Protein 5X14 (pdb70)

Structure (mmCIF, N/CA/C/O backbone):
data_5X14
#
_entry.id   5X14
#
_cell.length_a   76.183
_cell.length_b   76.001
_cell.length_c   38.080
_cell.angle_alpha   90.00
_cell.angle_beta   96.68
_cell.angle_gamma   90.00
#
_symmetry.space_group_name_H-M   'C 1 2 1'
#
loop_
_entity.id
_entity.type
_entity.pdbx_description
1 polymer 'Transcriptional regulator'
2 non-polymer '3-(4-HYDROXY-3-METHOXYPHENYL)-2-PROPENOIC ACID'
3 non-polymer GLYCEROL
4 water water
#
loop_
_atom_site.group_PDB
_atom_site.id
_atom_site.type_symbol
_atom_site.label_atom_id
_atom_site.label_alt_id
_atom_site.label_comp_id
_atom_site.label_asym_id
_atom_site.label_entity_id
_atom_site.label_seq_id
_atom_site.pdbx_PDB_ins_code
_atom_site.Cartn_x
_atom_site.Cartn_y
_atom_site.Cartn_z
_atom_site.occupancy
_atom_site.B_iso_or_equiv
_atom_site.auth_seq_id
_atom_site.auth_comp_id
_atom_site.auth_asym_id
_atom_site.auth_atom_id
_atom_site.pdbx_PDB_model_num
ATOM 1 N N . ALA A 1 3 ? -9.729 -38.935 23.735 1.00 50.31 -3 ALA A N 1
ATOM 2 C CA . ALA A 1 3 ? -9.285 -37.784 22.903 1.00 48.86 -3 ALA A CA 1
ATOM 3 C C . ALA A 1 3 ? -10.358 -37.384 21.887 1.00 45.93 -3 ALA A C 1
ATOM 4 O O . ALA A 1 3 ? -10.998 -38.233 21.280 1.00 45.65 -3 ALA A O 1
ATOM 6 N N . LYS A 1 4 ? -10.546 -36.081 21.705 1.00 44.26 -2 LYS A N 1
ATOM 7 C CA . LYS A 1 4 ? -11.504 -35.549 20.726 1.00 41.35 -2 LYS A CA 1
ATOM 8 C C . LYS A 1 4 ? -10.835 -35.227 19.378 1.00 40.55 -2 LYS A C 1
ATOM 9 O O . LYS A 1 4 ? -9.597 -35.100 19.279 1.00 40.56 -2 LYS A O 1
ATOM 15 N N . ASP A 1 5 ? -11.660 -35.045 18.343 1.00 38.35 -1 ASP A N 1
ATOM 16 C CA . ASP A 1 5 ? -11.122 -34.838 16.993 1.00 38.11 -1 ASP A CA 1
ATOM 17 C C . ASP A 1 5 ? -10.682 -33.405 16.775 1.00 36.01 -1 ASP A C 1
ATOM 18 O O . ASP A 1 5 ? -11.488 -32.505 16.965 1.00 34.72 -1 ASP A O 1
ATOM 23 N N . PRO A 1 6 ? -9.409 -33.187 16.353 1.00 36.61 0 PRO A N 1
ATOM 24 C CA . PRO A 1 6 ? -8.966 -31.816 16.081 1.00 35.76 0 PRO A CA 1
ATOM 25 C C . PRO A 1 6 ? -9.825 -31.024 15.061 1.00 32.70 0 PRO A C 1
ATOM 26 O O . PRO A 1 6 ? -9.906 -29.795 15.169 1.00 32.05 0 PRO A O 1
ATOM 30 N N . MET A 1 7 ? -10.466 -31.714 14.105 1.00 30.46 1 MET A N 1
ATOM 3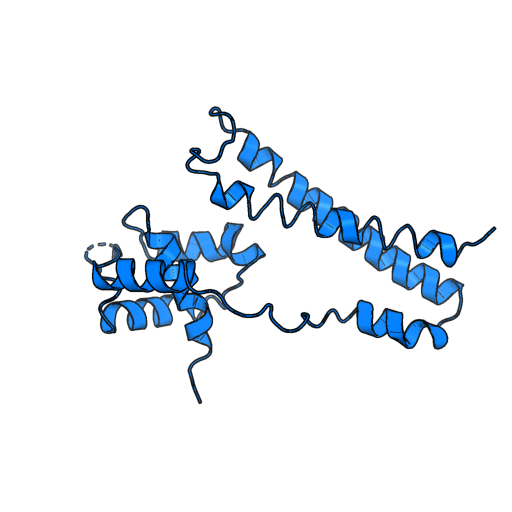1 C CA . MET A 1 7 ? -11.284 -31.049 13.068 1.00 28.54 1 MET A CA 1
ATOM 32 C C . MET A 1 7 ? -12.464 -30.294 13.672 1.00 25.63 1 MET A C 1
ATOM 33 O O . MET A 1 7 ? -13.037 -29.398 13.018 1.00 24.13 1 MET A O 1
ATOM 38 N N . ARG A 1 8 ? -12.833 -30.637 14.908 1.00 24.74 2 ARG A N 1
ATOM 39 C CA . ARG A 1 8 ? -13.930 -29.914 15.574 1.00 24.11 2 ARG A CA 1
ATOM 40 C C . ARG A 1 8 ? -13.702 -28.392 15.691 1.00 22.80 2 ARG A C 1
ATOM 41 O O . ARG A 1 8 ? -14.651 -27.633 15.859 1.00 19.68 2 ARG A O 1
ATOM 49 N N . VAL A 1 9 ? -12.442 -27.952 15.570 1.00 24.06 3 VAL A N 1
ATOM 50 C CA . VAL A 1 9 ? -12.104 -26.521 15.530 1.00 24.34 3 VAL A CA 1
ATOM 51 C C . VAL A 1 9 ? -12.786 -25.765 14.384 1.00 23.43 3 VAL A C 1
ATOM 52 O O . VAL A 1 9 ? -12.967 -24.534 14.486 1.00 22.61 3 VAL A O 1
ATOM 56 N N . LEU A 1 10 ? -13.174 -26.485 13.316 1.00 20.87 4 LEU A N 1
ATOM 57 C CA . LEU A 1 10 ? -13.919 -25.871 12.192 1.00 20.10 4 LEU A CA 1
ATOM 58 C C . LEU A 1 10 ? -15.440 -25.706 12.377 1.00 19.20 4 LEU A C 1
ATOM 59 O O . LEU A 1 10 ? -16.065 -25.023 11.578 1.00 17.69 4 LEU A O 1
ATOM 64 N N . LYS A 1 11 ? -15.998 -26.275 13.444 1.00 18.08 5 LYS A N 1
ATOM 65 C CA . LYS A 1 11 ? -17.433 -26.402 13.608 1.00 15.66 5 LYS A CA 1
ATOM 66 C C . LYS A 1 11 ? -18.146 -25.057 13.432 1.00 15.95 5 LYS A C 1
ATOM 67 O O . LYS A 1 11 ? -19.037 -24.929 12.628 1.00 16.15 5 LYS A O 1
ATOM 73 N N . TYR A 1 12 ? -17.742 -24.033 14.209 1.00 15.94 6 TYR A N 1
ATOM 74 C CA . TYR A 1 12 ? -18.542 -22.776 14.208 1.00 15.35 6 TYR A CA 1
ATOM 75 C C . TYR A 1 12 ? -18.225 -21.902 13.011 1.00 16.12 6 TYR A C 1
ATOM 76 O O . TYR A 1 12 ? -19.071 -21.111 12.518 1.00 16.81 6 TYR A O 1
ATOM 85 N N . ALA A 1 13 ? -17.013 -22.047 12.495 1.00 16.30 7 ALA A N 1
ATOM 86 C CA . ALA A 1 13 ? -16.654 -21.463 11.216 1.00 16.84 7 ALA A CA 1
ATOM 87 C C . ALA A 1 13 ? -17.558 -21.970 10.100 1.00 17.91 7 ALA A C 1
ATOM 88 O O . ALA A 1 13 ? -18.114 -21.185 9.334 1.00 17.14 7 ALA A O 1
ATOM 90 N N . ILE A 1 14 ? -17.780 -23.288 10.039 1.00 17.53 8 ILE A N 1
ATOM 91 C CA . ILE A 1 14 ? -18.720 -23.869 9.055 1.00 18.47 8 ILE A CA 1
ATOM 92 C C . ILE A 1 14 ? -20.187 -23.443 9.265 1.00 17.84 8 ILE A C 1
ATOM 93 O O . ILE A 1 14 ? -20.829 -22.967 8.331 1.00 17.96 8 ILE A O 1
ATOM 98 N N . LEU A 1 15 ? -20.669 -23.511 10.495 1.00 16.47 9 LEU A N 1
ATOM 99 C CA . LEU A 1 15 ? -22.050 -23.119 10.777 1.00 14.77 9 LEU A CA 1
ATOM 100 C C . LEU A 1 15 ? -22.260 -21.642 10.457 1.00 15.99 9 LEU A C 1
ATOM 101 O O . LEU A 1 15 ? -23.264 -21.255 9.867 1.00 15.40 9 LEU A O 1
ATOM 106 N N . GLY A 1 16 ? -21.292 -20.779 10.837 1.00 15.16 10 GLY A N 1
ATOM 107 C CA . GLY A 1 16 ? -21.426 -19.384 10.548 1.00 16.10 10 GLY A CA 1
ATOM 108 C C . GLY A 1 16 ? -21.433 -19.060 9.064 1.00 15.76 10 GLY A C 1
ATOM 109 O O . GLY A 1 16 ? -22.221 -18.188 8.591 1.00 16.98 10 GLY A O 1
ATOM 110 N N . LEU A 1 17 ? -20.596 -19.766 8.292 1.00 16.03 11 LEU A N 1
ATOM 111 C CA . LEU A 1 17 ? -20.537 -19.501 6.860 1.00 18.19 11 LEU A CA 1
ATOM 112 C C . LEU A 1 17 ? -21.892 -19.716 6.215 1.00 18.97 11 LEU A C 1
ATOM 113 O O . LEU A 1 17 ? -22.229 -19.067 5.233 1.00 20.68 11 LEU A O 1
ATOM 118 N N . LEU A 1 18 ? -22.680 -20.598 6.808 1.00 18.20 12 LEU A N 1
ATOM 119 C CA . LEU A 1 18 ? -23.983 -20.950 6.265 1.00 18.41 12 LEU A CA 1
ATOM 120 C C . LEU A 1 18 ? -25.141 -20.057 6.804 1.00 19.12 12 LEU A C 1
ATOM 121 O O . LEU A 1 18 ? -26.303 -20.281 6.470 1.00 20.55 12 LEU A O 1
ATOM 126 N N . ARG A 1 19 ? -24.808 -19.069 7.626 1.00 17.70 13 ARG A N 1
ATOM 127 C CA . ARG A 1 19 ? -25.838 -18.266 8.323 1.00 18.64 13 ARG A CA 1
ATOM 128 C C . ARG A 1 19 ? -26.792 -17.464 7.406 1.00 20.84 13 ARG A C 1
ATOM 129 O O . ARG A 1 19 ? -27.917 -17.135 7.808 1.00 20.61 13 ARG A O 1
ATOM 137 N N . LYS A 1 20 ? -26.324 -17.105 6.216 1.00 22.27 14 LYS A N 1
ATOM 138 C CA A LYS A 1 20 ? -27.052 -16.246 5.297 0.50 23.96 14 LYS A CA 1
ATOM 139 C CA B LYS A 1 20 ? -27.084 -16.251 5.318 0.50 24.10 14 LYS A CA 1
ATOM 140 C C . LYS A 1 20 ? -27.772 -17.028 4.200 1.00 25.96 14 LYS A C 1
ATOM 141 O O . LYS A 1 20 ? -28.444 -16.431 3.356 1.00 29.08 14 LYS A O 1
ATOM 152 N N . GLY A 1 21 ? -27.591 -18.336 4.180 1.00 24.41 15 GLY A N 1
ATOM 153 C CA . GLY A 1 21 ? -28.182 -19.206 3.169 1.00 26.46 15 GLY A CA 1
ATOM 154 C C . GLY A 1 21 ? -27.241 -20.252 2.602 1.00 26.19 15 GLY A C 1
ATOM 155 O O . GLY A 1 21 ? -26.091 -20.354 3.020 1.00 25.63 15 GLY A O 1
ATOM 156 N N . GLU A 1 22 ? -27.748 -21.038 1.650 1.00 28.44 16 GLU A N 1
ATOM 157 C CA . GLU A 1 22 ? -27.048 -22.229 1.155 1.00 28.58 16 GLU A CA 1
ATOM 158 C C . GLU A 1 22 ? -25.698 -21.951 0.476 1.00 28.89 16 GLU A C 1
ATOM 159 O O . GLU A 1 22 ? -25.526 -20.967 -0.247 1.00 30.33 16 GLU A O 1
ATOM 165 N N . LEU A 1 23 ? -24.753 -22.852 0.682 1.00 28.57 17 LEU A N 1
ATOM 166 C CA . LEU A 1 23 ? -23.459 -22.819 0.019 1.00 29.33 17 LEU A CA 1
ATOM 167 C C . LEU A 1 23 ? -23.040 -24.240 -0.421 1.00 30.55 17 LEU A C 1
ATOM 168 O O . LEU A 1 23 ? -23.360 -25.238 0.238 1.00 30.35 17 LEU A O 1
ATOM 173 N N . SER A 1 24 ? -22.316 -24.329 -1.526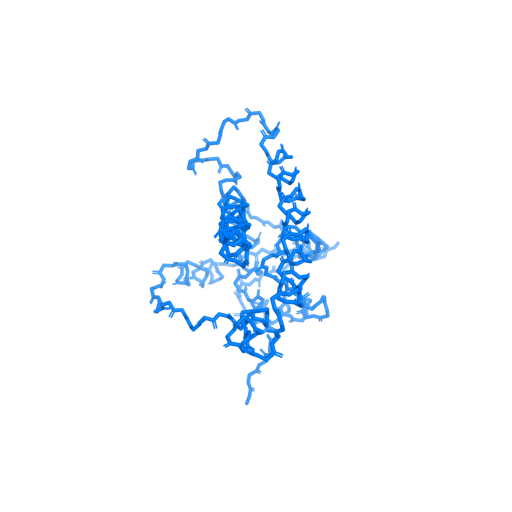 1.00 32.29 18 SER A N 1
ATOM 174 C CA . SER A 1 24 ? -21.744 -25.589 -1.974 1.00 33.03 18 SER A CA 1
ATOM 175 C C . SER A 1 24 ? -20.518 -25.869 -1.135 1.00 32.67 18 SER A C 1
ATOM 176 O O . SER A 1 24 ? -19.987 -24.967 -0.496 1.00 30.15 18 SER A O 1
ATOM 179 N N . GLY A 1 25 ? -20.017 -27.098 -1.167 1.00 34.10 19 GLY A N 1
ATOM 180 C CA . GLY A 1 25 ? -18.751 -27.374 -0.472 1.00 34.14 19 GLY A CA 1
ATOM 181 C C . GLY A 1 25 ? -17.605 -26.592 -1.094 1.00 35.95 19 GLY A C 1
ATOM 182 O O . GLY A 1 25 ? -16.658 -26.208 -0.410 1.00 35.68 19 GLY A O 1
ATOM 183 N N . TYR A 1 26 ? -17.692 -26.380 -2.410 1.00 39.55 20 TYR A N 1
ATOM 184 C CA . TYR A 1 26 ? -16.720 -25.567 -3.147 1.00 41.49 20 TYR A CA 1
ATOM 185 C C . TYR A 1 26 ? -16.661 -24.160 -2.569 1.00 40.09 20 TYR A C 1
ATOM 186 O O . TYR A 1 26 ? -15.569 -23.686 -2.248 1.00 39.67 20 TYR A O 1
ATOM 195 N N . ASP A 1 27 ? -17.832 -23.525 -2.403 1.00 39.16 21 ASP A N 1
ATOM 196 C CA . ASP A 1 27 ? -17.946 -22.191 -1.789 1.00 38.26 21 ASP A CA 1
ATOM 197 C C . ASP A 1 27 ? -17.323 -22.185 -0.380 1.00 35.32 21 ASP A C 1
ATOM 198 O O . ASP A 1 27 ? -16.581 -21.282 -0.020 1.00 34.83 21 ASP A O 1
ATOM 203 N N . ILE A 1 28 ? -17.679 -23.176 0.450 1.00 33.16 22 ILE A N 1
ATOM 204 C CA . ILE A 1 28 ? -17.147 -23.271 1.788 1.00 31.13 22 ILE A CA 1
ATOM 205 C C . ILE A 1 28 ? -15.628 -23.421 1.740 1.00 32.21 22 ILE A C 1
ATOM 206 O O . ILE A 1 28 ? -14.920 -22.694 2.432 1.00 30.17 22 ILE A O 1
ATOM 211 N N . THR A 1 29 ? -15.155 -24.372 0.932 1.00 34.40 23 THR A N 1
ATOM 212 C CA . THR A 1 29 ? -13.722 -24.570 0.762 1.00 36.77 23 THR A CA 1
ATOM 213 C C . THR A 1 29 ? -13.075 -23.241 0.295 1.00 38.51 23 THR A C 1
ATOM 214 O O . THR A 1 29 ? -12.028 -22.820 0.818 1.00 39.45 23 THR A O 1
ATOM 218 N N . SER A 1 30 ? -13.749 -22.542 -0.615 1.00 38.83 24 SER A N 1
ATOM 219 C CA . SER A 1 30 ? -13.238 -21.251 -1.113 1.00 40.97 24 SER A CA 1
ATOM 220 C C . SER A 1 30 ? -13.071 -20.210 0.001 1.00 38.70 24 SER A C 1
ATOM 221 O O . SER A 1 30 ? -12.043 -19.546 0.033 1.00 39.56 24 SER A O 1
ATOM 224 N N . TYR A 1 31 ? -14.056 -20.053 0.903 1.00 37.31 25 TYR A N 1
ATOM 225 C CA . TYR A 1 31 ? -13.905 -19.109 2.036 1.00 35.41 25 TYR A CA 1
ATOM 226 C C . TYR A 1 31 ? -12.675 -19.476 2.876 1.00 36.76 25 TYR A C 1
ATOM 227 O O . TYR A 1 31 ? -11.901 -18.604 3.266 1.00 38.06 25 TYR A O 1
ATOM 236 N N . PHE A 1 32 ? -12.455 -20.766 3.107 1.00 36.25 26 PHE A N 1
ATOM 237 C CA . PHE A 1 32 ? -11.259 -21.199 3.829 1.00 36.70 26 PHE A CA 1
ATOM 238 C C . PHE A 1 32 ? -9.939 -20.909 3.088 1.00 39.92 26 PHE A C 1
ATOM 239 O O . PHE A 1 32 ? -8.932 -20.596 3.723 1.00 41.78 26 PHE A O 1
ATOM 247 N N . LYS A 1 33 ? -9.929 -21.019 1.755 1.00 41.37 27 LYS A N 1
ATOM 248 C CA . LYS A 1 33 ? -8.730 -20.723 0.969 1.00 43.87 27 LYS A CA 1
ATOM 249 C C . LYS A 1 33 ? -8.415 -19.234 0.883 1.00 44.21 27 LYS A C 1
ATOM 250 O O . LYS A 1 33 ? -7.240 -18.854 0.661 1.00 45.16 27 LYS A O 1
ATOM 256 N N . GLU A 1 34 ? -9.462 -18.417 1.052 1.00 42.82 28 GLU A N 1
ATOM 257 C CA . GLU A 1 34 ? -9.397 -16.963 0.987 1.00 43.91 28 GLU A CA 1
ATOM 258 C C . GLU A 1 34 ? -9.509 -16.341 2.397 1.00 40.51 28 GLU A C 1
ATOM 259 O O . GLU A 1 34 ? -8.730 -16.707 3.288 1.00 39.06 28 GLU A O 1
ATOM 262 N N . GLU A 1 35 ? -10.482 -15.453 2.602 1.00 39.56 29 GLU A N 1
ATOM 263 C CA . GLU A 1 35 ? -10.528 -14.550 3.762 1.00 38.56 29 GLU A CA 1
ATOM 264 C C . GLU A 1 35 ? -10.553 -15.247 5.122 1.00 36.63 29 GLU A C 1
ATOM 265 O O . GLU A 1 35 ? -9.833 -14.860 6.038 1.00 37.15 29 GLU A O 1
ATOM 271 N N . LEU A 1 36 ? -11.346 -16.306 5.233 1.00 34.46 30 LEU A N 1
ATOM 272 C CA . LEU A 1 36 ? -11.535 -16.988 6.495 1.00 32.27 30 LEU A CA 1
ATOM 273 C C . LEU A 1 36 ? -10.274 -17.758 6.904 1.00 33.20 30 LEU A C 1
ATOM 274 O O . LEU A 1 36 ? -9.988 -17.859 8.090 1.00 33.40 30 LEU A O 1
ATOM 279 N N . GLY A 1 37 ? -9.520 -18.284 5.933 1.00 32.87 31 GLY A N 1
ATOM 280 C CA . GLY A 1 37 ? -8.240 -18.955 6.245 1.00 34.26 31 GLY A CA 1
ATOM 281 C C . GLY A 1 37 ? -7.128 -18.055 6.757 1.00 35.22 31 GLY A C 1
ATOM 282 O O . GLY A 1 37 ? -6.097 -18.539 7.243 1.00 35.80 31 GLY A O 1
ATOM 283 N N . GLN A 1 38 ? -7.301 -16.750 6.624 1.00 34.82 32 GLN A N 1
ATOM 284 C CA . GLN A 1 38 ? -6.274 -15.831 7.082 1.00 37.15 32 GLN A CA 1
ATOM 285 C C . GLN A 1 38 ? -6.286 -15.696 8.609 1.00 34.98 32 GLN A C 1
ATOM 286 O O . GLN A 1 38 ? -5.252 -15.483 9.194 1.00 37.68 32 GLN A O 1
ATOM 292 N N . PHE A 1 39 ? -7.445 -15.837 9.243 1.00 33.79 33 PHE A N 1
ATOM 293 C CA . PHE A 1 39 ? -7.538 -15.769 10.727 1.00 31.20 33 PHE A CA 1
ATOM 294 C C . PHE A 1 39 ? -8.135 -17.037 11.377 1.00 29.55 33 PHE A C 1
ATOM 295 O O . PHE A 1 39 ? -8.186 -17.166 12.611 1.00 26.77 33 PHE A O 1
ATOM 303 N N . TRP A 1 40 ? -8.631 -17.948 10.548 1.00 29.14 34 TRP A N 1
ATOM 304 C CA . TRP A 1 40 ? -9.132 -19.199 11.070 1.00 29.10 34 TRP A CA 1
ATOM 305 C C . TRP A 1 40 ? -8.759 -20.298 10.101 1.00 30.76 34 TRP A C 1
ATOM 306 O O . TRP A 1 40 ? -9.633 -20.901 9.423 1.00 29.70 34 TRP A O 1
ATOM 317 N N . SER A 1 41 ? -7.465 -20.586 10.088 1.00 33.77 35 SER A N 1
ATOM 318 C CA . SER A 1 41 ? -6.894 -21.546 9.140 1.00 35.66 35 SER A CA 1
ATOM 319 C C . SER A 1 41 ? -7.460 -22.961 9.336 1.00 35.23 35 SER A C 1
ATOM 320 O O . SER A 1 41 ? -7.635 -23.426 10.479 1.00 34.53 35 SER A O 1
ATOM 323 N N . ALA A 1 42 ? -7.779 -23.606 8.206 1.00 35.55 36 ALA A N 1
ATOM 324 C CA . ALA A 1 42 ? -8.190 -24.976 8.156 1.00 35.44 36 ALA A CA 1
ATOM 325 C C . ALA A 1 42 ? -7.115 -25.783 7.458 1.00 37.58 36 ALA A C 1
ATOM 326 O O . ALA A 1 42 ? -6.497 -25.310 6.483 1.00 39.06 36 ALA A O 1
ATOM 328 N N . LYS A 1 43 ? -6.852 -26.976 7.980 1.00 38.81 37 LYS A N 1
ATOM 329 C CA . LYS A 1 43 ? -6.149 -27.989 7.191 1.00 42.61 37 LYS A CA 1
ATOM 330 C C . LYS A 1 43 ? -7.204 -28.462 6.187 1.00 41.93 37 LYS A C 1
ATOM 331 O O . LYS A 1 43 ? -8.244 -28.973 6.577 1.00 40.42 37 LYS A O 1
ATOM 337 N N . HIS A 1 44 ? -6.971 -28.200 4.900 1.00 43.58 38 HIS A N 1
ATOM 338 C CA A HIS A 1 44 ? -8.058 -28.378 3.956 0.50 42.88 38 HIS A CA 1
ATOM 339 C CA B HIS A 1 44 ? -7.943 -28.476 3.802 0.50 43.22 38 HIS A CA 1
ATOM 340 C C . HIS A 1 44 ? -8.625 -29.828 3.945 1.00 42.49 38 HIS A C 1
ATOM 341 O O . HIS A 1 44 ? -9.815 -29.991 3.661 1.00 41.02 38 HIS A O 1
ATOM 354 N N . SER A 1 45 ? -7.826 -30.824 4.354 1.00 42.64 39 SER A N 1
ATOM 355 C CA . SER A 1 45 ? -8.290 -32.204 4.535 1.00 41.83 39 SER A CA 1
ATOM 356 C C . SER A 1 45 ? -9.401 -32.393 5.584 1.00 38.83 39 SER A C 1
ATOM 357 O O . SER A 1 45 ? -10.084 -33.427 5.563 1.00 38.72 39 SER A O 1
ATOM 360 N N . GLN A 1 46 ? -9.562 -31.425 6.486 1.00 35.19 40 GLN A N 1
ATOM 361 C CA . GLN A 1 46 ? -10.544 -31.483 7.582 1.00 33.00 40 GLN A CA 1
ATOM 362 C C . GLN A 1 46 ? -11.921 -30.929 7.233 1.00 29.30 40 GLN A C 1
ATOM 363 O O . GLN A 1 46 ? -12.893 -31.157 7.962 1.00 27.09 40 GLN A O 1
ATOM 369 N N . ILE A 1 47 ? -12.005 -30.140 6.163 1.00 28.31 41 ILE A N 1
ATOM 370 C CA . ILE A 1 47 ? -13.248 -29.406 5.899 1.00 25.97 41 ILE A CA 1
ATOM 371 C C . ILE A 1 47 ? -14.404 -30.342 5.586 1.00 24.49 41 ILE A C 1
ATOM 372 O O . ILE A 1 47 ? -15.475 -30.279 6.252 1.00 22.38 41 ILE A O 1
ATOM 377 N N . TYR A 1 48 ? -14.228 -31.190 4.567 1.00 25.74 42 TYR A N 1
ATOM 378 C CA . TYR A 1 48 ? -15.336 -32.092 4.178 1.00 25.54 42 TYR A CA 1
ATOM 379 C C . TYR A 1 48 ? -15.722 -33.076 5.295 1.00 24.11 42 TYR A C 1
ATOM 380 O O . TYR A 1 48 ? -16.902 -33.322 5.544 1.00 23.27 42 TYR A O 1
ATOM 389 N N . PRO A 1 49 ? -14.737 -33.653 5.982 1.00 24.78 43 PRO A N 1
ATOM 390 C CA . PRO A 1 49 ? -15.115 -34.506 7.105 1.00 23.50 43 PRO A CA 1
ATOM 391 C C . PRO A 1 49 ? -15.931 -33.833 8.223 1.00 21.77 43 PRO A C 1
ATOM 392 O O . PRO A 1 49 ? -16.901 -34.428 8.746 1.00 21.87 43 PRO A O 1
ATOM 396 N N . GLU A 1 50 ? -15.563 -32.609 8.566 1.00 21.44 44 GLU A N 1
ATOM 397 C CA . GLU A 1 50 ? -16.322 -31.836 9.535 1.00 19.03 44 GLU A CA 1
ATOM 398 C C . GLU A 1 50 ? -17.707 -31.474 9.015 1.00 19.75 44 GLU A C 1
ATOM 399 O O . GLU A 1 50 ? -18.687 -31.583 9.753 1.00 18.66 44 GLU A O 1
ATOM 405 N N . LEU A 1 51 ? -17.812 -31.080 7.749 1.00 19.72 45 LEU A N 1
ATOM 406 C CA . LEU A 1 51 ? -19.114 -30.854 7.130 1.00 21.20 45 LEU A CA 1
ATOM 407 C C . LEU A 1 51 ? -19.992 -32.096 7.297 1.00 21.24 45 LEU A C 1
ATOM 408 O O . LEU A 1 51 ? -21.146 -31.970 7.649 1.00 19.08 45 LEU A O 1
ATOM 413 N N . LYS A 1 52 ? -19.421 -33.276 7.053 1.00 21.15 46 LYS A N 1
ATOM 414 C CA . LYS A 1 52 ? -20.188 -34.518 7.181 1.00 21.20 46 LYS A CA 1
ATOM 415 C C . LYS A 1 52 ? -20.663 -34.711 8.627 1.00 20.73 46 LYS A C 1
ATOM 416 O O . LYS A 1 52 ? -21.814 -35.091 8.867 1.00 20.93 46 LYS A O 1
ATOM 422 N N . LYS A 1 53 ? -19.764 -34.497 9.592 1.00 20.29 47 LYS A N 1
ATOM 423 C CA . LYS A 1 53 ? -20.116 -34.669 10.998 1.00 20.51 47 LYS A CA 1
ATOM 424 C C . LYS A 1 53 ? -21.272 -33.774 11.395 1.00 19.31 47 LYS A C 1
ATOM 425 O O . LYS A 1 53 ? -22.160 -34.207 12.098 1.00 17.85 47 LYS A O 1
ATOM 431 N N . LEU A 1 54 ? -21.226 -32.525 10.962 1.00 17.66 48 LEU A N 1
ATOM 432 C CA . LEU A 1 54 ? -22.268 -31.547 11.306 1.00 17.00 48 LEU A CA 1
ATOM 433 C C . LEU A 1 54 ? -23.631 -31.878 10.665 1.00 17.44 48 LEU A C 1
ATOM 434 O O . LEU A 1 54 ? -24.686 -31.688 11.286 1.00 18.11 48 LEU A O 1
ATOM 439 N N . THR A 1 55 ? -23.587 -32.445 9.460 1.00 17.62 49 THR A N 1
ATOM 440 C CA . THR A 1 55 ? -24.788 -32.974 8.797 1.00 19.41 49 THR A CA 1
ATOM 441 C C . THR A 1 55 ? -25.352 -34.124 9.591 1.00 19.67 49 THR A C 1
ATOM 442 O O . THR A 1 55 ? -26.578 -34.241 9.827 1.00 20.57 49 THR A O 1
ATOM 446 N N . ASP A 1 56 ? -24.487 -35.081 9.910 1.00 18.54 50 ASP A N 1
ATOM 447 C CA . ASP A 1 56 ? -24.926 -36.255 10.653 1.00 20.14 50 ASP A CA 1
ATOM 448 C C . ASP A 1 56 ? -25.459 -35.952 12.073 1.00 20.55 50 ASP A C 1
ATOM 449 O O . ASP A 1 56 ? -26.296 -36.669 12.598 1.00 23.96 50 ASP A O 1
ATOM 454 N N . GLU A 1 57 ? -25.003 -34.862 12.651 1.00 18.69 51 GLU A N 1
ATOM 455 C CA . GLU A 1 57 ? -25.438 -34.395 13.960 1.00 19.33 51 GLU A CA 1
ATOM 456 C C . GLU A 1 57 ? -26.711 -33.567 13.857 1.00 19.02 51 GLU A C 1
ATOM 457 O O . GLU A 1 57 ? -27.226 -33.112 14.851 1.00 20.08 51 GLU A O 1
ATOM 463 N N . GLY A 1 58 ? -27.172 -33.339 12.645 1.00 18.24 52 GLY A N 1
ATOM 464 C CA . GLY A 1 58 ? -28.433 -32.608 12.409 1.00 20.17 52 GLY A CA 1
ATOM 465 C C . GLY A 1 58 ? -28.345 -31.097 12.448 1.00 19.19 52 GLY A C 1
ATOM 466 O O . GLY A 1 58 ? -29.384 -30.440 12.534 1.00 20.75 52 GLY A O 1
ATOM 467 N N . PHE A 1 59 ? -27.134 -30.515 12.402 1.00 17.25 53 PHE A N 1
ATOM 468 C CA . PHE A 1 59 ? -26.950 -29.055 12.434 1.00 17.59 53 PHE A CA 1
ATOM 469 C C . PHE A 1 59 ? -27.039 -28.457 11.025 1.00 18.53 53 PHE A C 1
ATOM 470 O O . PHE A 1 59 ? -27.367 -27.295 10.873 1.00 17.86 53 PHE A O 1
ATOM 478 N N . ILE A 1 60 ? -26.746 -29.291 10.010 1.00 19.23 54 ILE A N 1
ATOM 479 C CA . 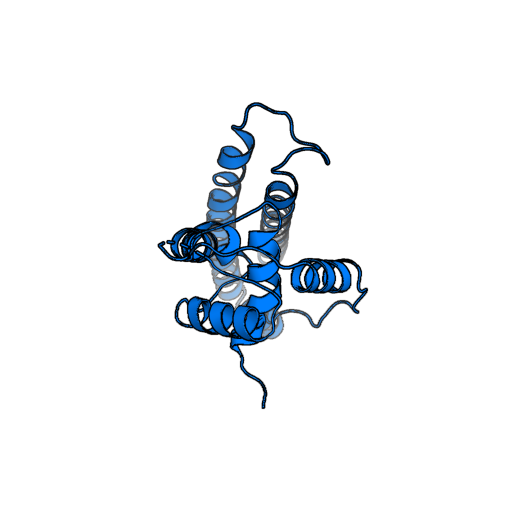ILE A 1 60 ? -26.680 -28.913 8.605 1.00 19.60 54 ILE A CA 1
ATOM 480 C C . ILE A 1 60 ? -27.433 -29.993 7.842 1.00 21.24 54 ILE A C 1
ATOM 481 O O . ILE A 1 60 ? -27.475 -31.149 8.269 1.00 22.15 54 ILE A O 1
ATOM 486 N N . THR A 1 61 ? -28.080 -29.584 6.765 1.00 22.96 55 THR A N 1
ATOM 487 C CA A THR A 1 61 ? -28.643 -30.528 5.819 0.50 24.92 55 THR A CA 1
ATOM 488 C CA B THR A 1 61 ? -28.669 -30.526 5.813 0.50 25.44 55 THR A CA 1
ATOM 489 C C . THR A 1 61 ? -28.072 -30.250 4.433 1.00 26.56 55 THR A C 1
ATOM 490 O O . THR A 1 61 ? -27.479 -29.180 4.195 1.00 28.04 55 THR A O 1
ATOM 497 N N . PHE A 1 62 ? -28.187 -31.205 3.516 1.00 27.74 56 PHE A N 1
ATOM 498 C CA . PHE A 1 62 ? -27.790 -30.930 2.132 1.00 29.42 56 PHE A CA 1
ATOM 499 C C . PHE A 1 62 ? -28.898 -31.367 1.203 1.00 33.27 56 PHE A C 1
ATOM 500 O O . PHE A 1 62 ? -29.733 -32.214 1.551 1.00 32.36 56 PHE A O 1
ATOM 508 N N . ARG A 1 63 ? -28.900 -30.762 0.013 1.00 36.12 57 ARG A N 1
ATOM 509 C CA . ARG A 1 63 ? -29.687 -31.246 -1.113 1.00 39.83 57 ARG A CA 1
ATOM 510 C C . ARG A 1 63 ? -28.777 -31.445 -2.354 1.00 41.76 57 ARG A C 1
ATOM 511 O O . ARG A 1 63 ? -27.707 -30.817 -2.488 1.00 40.13 57 ARG A O 1
ATOM 519 N N . LYS A 1 73 ? -24.353 -30.589 -7.712 1.00 52.60 67 LYS A N 1
ATOM 520 C CA . LYS A 1 73 ? -23.517 -30.463 -6.529 1.00 49.85 67 LYS A CA 1
ATOM 521 C C . LYS A 1 73 ? -24.338 -30.537 -5.218 1.00 47.01 67 LYS A C 1
ATOM 522 O O . LYS A 1 73 ? -25.509 -30.146 -5.185 1.00 46.70 67 LYS A O 1
ATOM 524 N N . LYS A 1 74 ? -23.722 -31.037 -4.144 1.00 44.93 68 LYS A N 1
ATOM 525 C CA . LYS A 1 74 ? -24.309 -30.922 -2.804 1.00 41.79 68 LYS A CA 1
ATOM 526 C C . LYS A 1 74 ? -24.359 -29.464 -2.387 1.00 39.69 68 LYS A C 1
ATOM 527 O O . LYS A 1 74 ? -23.338 -28.768 -2.461 1.00 38.70 68 LYS A O 1
ATOM 533 N N . MET A 1 75 ? -25.543 -29.038 -1.938 1.00 37.50 69 MET A N 1
ATOM 534 C CA . MET A 1 75 ? -25.766 -27.696 -1.409 1.00 35.78 69 MET A CA 1
ATOM 535 C C . MET A 1 75 ? -26.187 -27.787 0.049 1.00 32.22 69 MET A C 1
ATOM 536 O O . MET A 1 75 ? -27.170 -28.444 0.383 1.00 31.26 69 MET A O 1
ATOM 541 N N . TYR A 1 76 ? -25.425 -27.132 0.913 1.00 29.45 70 TYR A N 1
ATOM 542 C CA . TYR A 1 76 ? -25.603 -27.210 2.376 1.00 27.32 70 TYR A CA 1
ATOM 543 C C . TYR A 1 76 ? -26.358 -26.003 2.965 1.00 27.18 70 TYR A C 1
ATOM 544 O O . TYR A 1 76 ? -26.145 -24.871 2.546 1.00 28.23 70 TYR A O 1
ATOM 553 N N . THR A 1 77 ? -27.218 -26.265 3.961 1.00 25.66 71 THR A N 1
ATOM 554 C CA A THR A 1 77 ? -27.946 -25.212 4.686 0.50 25.28 71 THR A CA 1
ATOM 555 C CA B THR A 1 77 ? -27.971 -25.222 4.656 0.50 25.65 71 THR A CA 1
ATOM 556 C C . THR A 1 77 ? -28.017 -25.549 6.161 1.00 23.67 71 THR A C 1
ATOM 557 O O . THR A 1 77 ? -27.975 -26.717 6.540 1.00 23.69 71 THR A O 1
ATOM 564 N N . LEU A 1 78 ? -28.092 -24.521 7.007 1.00 22.59 72 LEU A N 1
ATOM 565 C CA . LEU A 1 78 ? -28.367 -24.709 8.438 1.00 21.77 72 LEU A CA 1
ATOM 566 C C . LEU A 1 78 ? -29.761 -25.260 8.664 1.00 22.74 72 LEU A C 1
ATOM 567 O O . LEU A 1 78 ? -30.729 -24.830 8.027 1.00 25.88 72 LEU A O 1
ATOM 572 N N . THR A 1 79 ? -29.879 -26.167 9.620 1.00 21.72 73 THR A N 1
ATOM 573 C CA . THR A 1 79 ? -31.197 -26.548 10.134 1.00 21.89 73 THR A CA 1
ATOM 574 C C . THR A 1 79 ? -31.556 -25.603 11.287 1.00 22.32 73 THR A C 1
ATOM 575 O O . THR A 1 79 ? -30.745 -24.799 11.699 1.00 21.18 73 THR A O 1
ATOM 579 N N . ASP A 1 80 ? -32.771 -25.700 11.815 1.00 24.74 74 ASP A N 1
ATOM 580 C CA . ASP A 1 80 ? -33.136 -24.929 13.005 1.00 25.17 74 ASP A CA 1
ATOM 581 C C . ASP A 1 80 ? -32.220 -25.259 14.163 1.00 23.50 74 ASP A C 1
ATOM 582 O O . ASP A 1 80 ? -31.776 -24.353 14.892 1.00 23.01 74 ASP A O 1
ATOM 587 N N . SER A 1 81 ? -31.864 -26.545 14.300 1.00 22.64 75 SER A N 1
ATOM 588 C CA . SER A 1 81 ? -30.873 -26.958 15.300 1.00 22.35 75 SER A CA 1
ATOM 589 C C . SER A 1 81 ? -29.510 -26.280 15.143 1.00 19.63 75 SER A C 1
ATOM 590 O O . SER A 1 81 ? -28.937 -25.803 16.121 1.00 18.35 75 SER A O 1
ATOM 593 N N . GLY A 1 82 ? -28.999 -26.251 13.916 1.00 19.25 76 GLY A N 1
ATOM 594 C CA . GLY A 1 82 ? -27.795 -25.541 13.573 1.00 17.37 76 GLY A CA 1
ATOM 595 C C . GLY A 1 82 ? -27.810 -24.061 13.870 1.00 18.02 76 GLY A C 1
ATOM 596 O O . GLY A 1 82 ? -26.823 -23.505 14.405 1.00 17.20 76 GLY A O 1
ATOM 597 N N . LYS A 1 83 ? -28.921 -23.418 13.538 1.00 19.43 77 LYS A N 1
ATOM 598 C CA . LYS A 1 83 ? -29.098 -22.001 13.869 1.00 20.19 77 LYS A CA 1
ATOM 599 C C . LYS A 1 83 ? -29.032 -21.749 15.385 1.00 19.01 77 LYS A C 1
ATOM 600 O O . LYS A 1 83 ? -28.393 -20.803 15.832 1.00 17.26 77 LYS A O 1
ATOM 606 N N . GLN A 1 84 ? -29.629 -22.630 16.172 1.00 18.74 78 GLN A N 1
ATOM 607 C CA . GLN A 1 84 ? -29.617 -22.507 17.620 1.00 19.88 78 GLN A CA 1
ATOM 608 C C . GLN A 1 84 ? -28.212 -22.780 18.153 1.00 19.53 78 GLN A C 1
ATOM 609 O O . GLN A 1 84 ? -27.736 -22.114 19.094 1.00 22.27 78 GLN A O 1
ATOM 615 N N . GLU A 1 85 ? -27.544 -23.743 17.539 1.00 18.80 79 GLU A N 1
ATOM 616 C CA . GLU A 1 85 ? -26.176 -24.100 17.961 1.00 18.05 79 GLU A CA 1
ATOM 617 C C . GLU A 1 85 ? -25.233 -22.912 17.743 1.00 17.39 79 GLU A C 1
ATOM 618 O O . GLU A 1 85 ? -24.456 -22.520 18.637 1.00 17.22 79 GLU A O 1
ATOM 624 N N . LEU A 1 86 ? -25.347 -22.282 16.578 1.00 16.92 80 LEU A N 1
ATOM 625 C CA . LEU A 1 86 ? -24.533 -21.066 16.288 1.00 17.19 80 LEU A CA 1
ATOM 626 C C . LEU A 1 86 ? -24.899 -19.894 17.217 1.00 18.04 80 LEU A C 1
ATOM 627 O O . LEU A 1 86 ? -24.051 -19.149 17.701 1.00 17.84 80 LEU A O 1
ATOM 632 N N . HIS A 1 87 ? -26.189 -19.700 17.436 1.00 18.25 81 HIS A N 1
ATOM 633 C CA . HIS A 1 87 ? -26.647 -18.592 18.293 1.00 19.66 81 HIS A CA 1
ATOM 634 C C . HIS A 1 87 ? -26.110 -18.741 19.737 1.00 20.06 81 HIS A C 1
ATOM 635 O O . HIS A 1 87 ? -25.600 -17.769 20.320 1.00 18.93 81 HIS A O 1
ATOM 642 N N . ASP A 1 88 ? -26.236 -19.944 20.304 1.00 20.75 82 ASP A N 1
ATOM 643 C CA . ASP A 1 88 ? -25.788 -20.196 21.688 1.00 21.62 82 ASP A CA 1
ATOM 644 C C . ASP A 1 88 ? -24.287 -19.903 21.846 1.00 20.59 82 ASP A C 1
ATOM 645 O O . ASP A 1 88 ? -23.837 -19.358 22.848 1.00 22.05 82 ASP A O 1
ATOM 650 N N . TRP A 1 89 ? -23.502 -20.330 20.856 1.00 19.04 83 TRP A N 1
ATOM 651 C CA . TRP A 1 89 ? -22.036 -20.079 20.864 1.00 18.51 83 TRP A CA 1
ATOM 652 C C . TRP A 1 89 ? -21.718 -18.588 20.748 1.00 18.64 83 TRP A C 1
ATOM 653 O O . TRP A 1 89 ? -20.841 -18.089 21.452 1.00 20.05 83 TRP A O 1
ATOM 664 N N . LEU A 1 90 ? -22.425 -17.879 19.864 1.00 19.01 84 LEU A N 1
ATOM 665 C CA . LEU A 1 90 ? -22.190 -16.441 19.667 1.00 19.17 84 LEU A CA 1
ATOM 666 C C . LEU A 1 90 ? -22.430 -15.676 20.967 1.00 20.87 84 LEU A C 1
ATOM 667 O O . LEU A 1 90 ? -21.671 -14.808 21.323 1.00 22.02 84 LEU A O 1
ATOM 672 N N . ILE A 1 91 ? -23.509 -16.001 21.666 1.00 21.85 85 ILE A N 1
ATOM 673 C CA . ILE A 1 91 ? -23.832 -15.226 22.871 1.00 24.42 85 ILE A CA 1
ATOM 674 C C . ILE A 1 91 ? -23.211 -15.699 24.199 1.00 27.11 85 ILE A C 1
ATOM 675 O O . ILE A 1 91 ? -23.250 -14.956 25.201 1.00 27.27 85 ILE A O 1
ATOM 680 N N . ARG A 1 92 ? -22.571 -16.870 24.190 1.00 28.07 86 ARG A N 1
ATOM 681 C CA . ARG A 1 92 ? -21.878 -17.425 25.353 1.00 31.45 86 ARG A CA 1
ATOM 682 C C . ARG A 1 92 ? -20.704 -16.515 25.711 1.00 33.02 86 ARG A C 1
ATOM 683 O O . ARG A 1 92 ? -19.964 -16.127 24.818 1.00 31.15 86 ARG A O 1
ATOM 691 N N . HIS A 1 93 ? -20.541 -16.172 26.989 1.00 30.03 87 HIS A N 1
ATOM 692 C CA . HIS A 1 93 ? -19.326 -15.434 27.448 1.00 31.80 87 HIS A CA 1
ATOM 693 C C . HIS A 1 93 ? -18.292 -16.430 27.995 1.00 34.01 87 HIS A C 1
ATOM 694 O O . HIS A 1 93 ? -18.611 -17.270 28.831 1.00 35.62 87 HIS A O 1
ATOM 701 N N . GLN A 1 94 ? -17.084 -16.317 27.473 1.00 34.81 88 GLN A N 1
ATOM 702 C CA A GLN A 1 94 ? -15.954 -17.181 27.820 0.50 35.55 88 GLN A CA 1
ATOM 703 C CA B GLN A 1 94 ? -15.974 -17.194 27.766 0.50 35.38 88 GLN A CA 1
ATOM 704 C C . GLN A 1 94 ? -14.850 -16.302 28.370 1.00 34.62 88 GLN A C 1
ATOM 705 O O . GLN A 1 94 ? -14.737 -15.149 27.989 1.00 34.09 88 GLN A O 1
ATOM 716 N N . PRO A 1 95 ? -14.031 -16.829 29.311 1.00 34.20 89 PRO A N 1
ATOM 717 C CA . PRO A 1 95 ? -12.904 -16.002 29.763 1.00 32.30 89 PRO A CA 1
ATOM 718 C C . PRO A 1 95 ? -11.973 -15.751 28.557 1.00 29.59 89 PRO A C 1
ATOM 719 O O . PRO A 1 95 ? -12.031 -16.526 27.587 1.00 29.69 89 PRO A O 1
ATOM 723 N N . ILE A 1 96 ? -11.152 -14.701 28.593 1.00 27.53 90 ILE A N 1
ATOM 724 C CA A ILE A 1 96 ? -10.224 -14.532 27.501 0.50 26.06 90 ILE A CA 1
ATOM 725 C CA B ILE A 1 96 ? -10.134 -14.456 27.579 0.50 25.40 90 ILE A CA 1
ATOM 726 C C . ILE A 1 96 ? -9.182 -15.648 27.612 1.00 25.93 90 ILE A C 1
ATOM 727 O O . ILE A 1 96 ? -8.766 -16.068 28.701 1.00 22.02 90 ILE A O 1
ATOM 736 N N . PRO A 1 97 ? -8.798 -16.171 26.460 1.00 26.71 91 PRO A N 1
ATOM 737 C CA . PRO A 1 97 ? -7.914 -17.276 26.569 1.00 27.45 91 PRO A CA 1
ATOM 738 C C . PRO A 1 97 ? -6.477 -16.877 26.818 1.00 27.50 91 PRO A C 1
ATOM 739 O O . PRO A 1 97 ? -6.119 -15.659 26.860 1.00 24.58 91 PRO A O 1
ATOM 743 N N . GLU A 1 98 ? -5.671 -17.931 26.977 1.00 28.43 92 GLU A N 1
ATOM 744 C CA . GLU A 1 98 ? -4.222 -17.808 27.131 1.00 29.43 92 GLU A CA 1
ATOM 745 C C . GLU A 1 98 ? -3.587 -17.157 25.916 1.00 29.68 92 GLU A C 1
ATOM 746 O O . GLU A 1 98 ? -4.011 -17.332 24.758 1.00 29.54 92 GLU A O 1
ATOM 748 N N . THR A 1 99 ? -2.527 -16.392 26.166 1.00 28.74 93 THR A N 1
ATOM 749 C CA . THR A 1 99 ? -1.826 -15.676 25.115 1.00 28.55 93 THR A CA 1
ATOM 750 C C . THR A 1 99 ? -1.229 -16.622 24.136 1.00 28.56 93 THR A C 1
ATOM 751 O O . THR A 1 99 ? -0.615 -17.662 24.547 1.00 31.19 93 THR A O 1
ATOM 755 N N . VAL A 1 100 ? -1.392 -16.317 22.850 1.00 27.75 94 VAL A N 1
ATOM 756 C CA . VAL A 1 100 ? -0.880 -17.237 21.811 1.00 29.24 94 VAL A CA 1
ATOM 757 C C . VAL A 1 100 ? 0.616 -17.132 21.774 1.00 27.09 94 VAL A C 1
ATOM 758 O O . VAL A 1 100 ? 1.129 -16.013 21.882 1.00 30.36 94 VAL A O 1
ATOM 762 N N . LYS A 1 101 ? 1.298 -18.272 21.668 1.00 26.92 95 LYS A N 1
ATOM 763 C CA . LYS A 1 101 ? 2.754 -18.293 21.652 1.00 26.29 95 LYS A CA 1
ATOM 764 C C . LYS A 1 101 ? 3.259 -17.558 20.417 1.00 25.74 95 LYS A C 1
ATOM 765 O O . LYS A 1 101 ? 2.920 -17.937 19.269 1.00 27.43 95 LYS A O 1
ATOM 771 N N . ASP A 1 102 ? 4.033 -16.504 20.667 1.00 23.04 96 ASP A N 1
ATOM 772 C CA . ASP A 1 102 ? 4.636 -15.691 19.608 1.00 21.75 96 ASP A CA 1
ATOM 773 C C . ASP A 1 102 ? 6.121 -15.950 19.804 1.00 20.10 96 ASP A C 1
ATOM 774 O O . ASP A 1 102 ? 6.698 -15.502 20.800 1.00 19.06 96 ASP A O 1
ATOM 779 N N . GLU A 1 103 ? 6.712 -16.742 18.900 1.00 19.81 97 GLU A N 1
ATOM 780 C CA A GLU A 1 103 ? 8.091 -17.188 19.040 0.50 19.61 97 GLU A CA 1
ATOM 781 C CA B GLU A 1 103 ? 8.097 -17.185 19.042 0.50 19.57 97 GLU A CA 1
ATOM 782 C C . GLU A 1 103 ? 9.075 -16.021 18.995 1.00 17.68 97 GLU A C 1
ATOM 783 O O . GLU A 1 103 ? 10.125 -16.059 19.613 1.00 18.29 97 GLU A O 1
ATOM 794 N N . PHE A 1 104 ? 8.737 -14.988 18.230 1.00 16.44 98 PHE A N 1
ATOM 795 C CA . PHE A 1 104 ? 9.595 -13.807 18.174 1.00 14.99 98 PHE A CA 1
ATOM 796 C C . PHE A 1 104 ? 9.694 -13.182 19.576 1.00 14.92 98 PHE A C 1
ATOM 797 O O . PHE A 1 104 ? 10.719 -12.694 19.979 1.00 14.32 98 PHE A O 1
ATOM 805 N N . MET A 1 105 ? 8.598 -13.174 20.292 1.00 15.15 99 MET A N 1
ATOM 806 C CA . MET A 1 105 ? 8.551 -12.552 21.619 1.00 14.59 99 MET A CA 1
ATOM 807 C C . MET A 1 105 ? 9.340 -13.398 22.632 1.00 14.65 99 MET A C 1
ATOM 808 O O . MET A 1 105 ? 9.901 -12.859 23.582 1.00 14.49 99 MET A O 1
ATOM 813 N N . LEU A 1 106 ? 9.388 -14.707 22.453 1.00 14.93 100 LEU A N 1
ATOM 814 C CA . LEU A 1 106 ? 10.313 -15.538 23.278 1.00 15.04 100 LEU A CA 1
ATOM 815 C C . LEU A 1 106 ? 11.771 -15.133 23.022 1.00 15.26 100 LEU A C 1
ATOM 816 O O . LEU A 1 106 ? 12.539 -15.073 23.932 1.00 15.48 100 LEU A O 1
ATOM 821 N N . LYS A 1 107 ? 12.135 -14.859 21.766 1.00 14.51 101 LYS A N 1
ATOM 822 C CA . LYS A 1 107 ? 13.452 -14.374 21.444 1.00 14.29 101 LYS A CA 1
ATOM 823 C C . LYS A 1 107 ? 13.720 -13.057 22.139 1.00 14.38 101 LYS A C 1
ATOM 824 O O . LYS A 1 107 ? 14.779 -12.873 22.731 1.00 15.46 101 LYS A O 1
ATOM 830 N N . ALA A 1 108 ? 12.720 -12.140 22.076 1.00 14.61 102 ALA A N 1
ATOM 831 C CA . ALA A 1 108 ? 12.861 -10.843 22.724 1.00 14.58 102 ALA A CA 1
ATOM 832 C C . ALA A 1 108 ? 13.132 -10.991 24.225 1.00 14.39 102 ALA A C 1
ATOM 833 O O . ALA A 1 108 ? 13.936 -10.224 24.792 1.00 13.21 102 ALA A O 1
ATOM 835 N N . TYR A 1 109 ? 12.464 -11.952 24.849 1.00 14.81 103 TYR A N 1
ATOM 836 C CA . TYR A 1 109 ? 12.623 -12.236 26.282 1.00 14.60 103 TYR A CA 1
ATOM 837 C C . TYR A 1 109 ? 14.095 -12.605 26.631 1.00 15.02 103 TYR A C 1
ATOM 838 O O . TYR A 1 109 ? 14.636 -12.187 27.677 1.00 16.26 103 TYR A O 1
ATOM 847 N N . PHE A 1 110 ? 14.770 -13.251 25.679 1.00 15.07 104 PHE A N 1
ATOM 848 C CA . PHE A 1 110 ? 16.134 -13.712 25.814 1.00 14.68 104 PHE A CA 1
ATOM 849 C C . PHE A 1 110 ? 17.179 -12.805 25.128 1.00 15.75 104 PHE A C 1
ATOM 850 O O . PHE A 1 110 ? 18.320 -13.224 24.838 1.00 17.32 104 PHE A O 1
ATOM 858 N N . ILE A 1 111 ? 16.766 -11.573 24.839 1.00 14.90 105 ILE A N 1
ATOM 859 C CA . ILE A 1 111 ? 17.610 -10.582 24.122 1.00 15.51 105 ILE A CA 1
ATOM 860 C C . ILE A 1 111 ? 18.991 -10.387 24.754 1.00 16.21 105 ILE A C 1
ATOM 861 O O . ILE A 1 111 ? 19.957 -9.967 24.069 1.00 18.80 105 ILE A O 1
ATOM 866 N N . SER A 1 112 ? 19.137 -10.684 26.048 1.00 17.19 106 SER A N 1
ATOM 867 C CA . SER A 1 112 ? 20.446 -10.557 26.728 1.00 18.57 106 SER A CA 1
ATOM 868 C C . SER A 1 112 ? 21.526 -11.434 26.069 1.00 19.14 106 SER A C 1
ATOM 869 O O . SER A 1 112 ? 22.719 -11.122 26.169 1.00 21.07 106 SER A O 1
ATOM 872 N N . SER A 1 113 ? 21.114 -12.475 25.348 1.00 18.13 107 SER A N 1
ATOM 873 C CA . SER A 1 113 ? 22.077 -13.331 24.658 1.00 20.06 107 SER A CA 1
ATOM 874 C C . SER A 1 113 ? 22.563 -12.776 23.303 1.00 19.60 107 SER A C 1
ATOM 875 O O . SER A 1 113 ? 23.383 -13.426 22.648 1.00 21.95 107 SER A O 1
ATOM 878 N N . LEU A 1 114 ? 22.098 -11.578 22.902 1.00 17.44 108 LEU A N 1
ATOM 879 C CA . LEU A 1 114 ? 22.494 -10.895 21.652 1.00 17.78 108 LEU A CA 1
ATOM 880 C C . LEU A 1 114 ? 23.213 -9.581 21.909 1.00 18.56 108 LEU A C 1
ATOM 881 O O . LEU A 1 114 ? 22.896 -8.861 22.857 1.00 18.61 108 LEU A O 1
ATOM 886 N N . SER A 1 115 ? 24.206 -9.288 21.068 1.00 19.64 109 SER A N 1
ATOM 887 C CA . SER A 1 115 ? 24.850 -7.981 21.057 1.00 21.55 109 SER A CA 1
ATOM 888 C C . SER A 1 115 ? 23.869 -6.910 20.602 1.00 20.32 109 SER A C 1
ATOM 889 O O . SER A 1 115 ? 22.819 -7.218 20.047 1.00 19.34 109 SER A O 1
ATOM 892 N N . ARG A 1 116 ? 24.206 -5.643 20.832 1.00 21.35 110 ARG A N 1
ATOM 893 C CA . ARG A 1 116 ? 23.341 -4.554 20.324 1.00 22.27 110 ARG A CA 1
ATOM 894 C C . ARG A 1 116 ? 23.101 -4.675 18.802 1.00 20.79 110 ARG A C 1
ATOM 895 O O . ARG A 1 116 ? 21.972 -4.483 18.302 1.00 20.75 110 ARG A O 1
ATOM 903 N N . GLN A 1 117 ? 24.143 -4.995 18.046 1.00 22.02 111 GLN A N 1
ATOM 904 C CA . GLN A 1 117 ? 23.980 -5.135 16.609 1.00 22.16 111 GLN A CA 1
ATOM 905 C C . GLN A 1 117 ? 23.133 -6.333 16.266 1.00 20.30 111 GLN A C 1
ATOM 906 O O . GLN A 1 117 ? 22.285 -6.249 15.384 1.00 20.97 111 GLN A O 1
ATOM 912 N N . GLU A 1 118 ? 23.369 -7.462 16.935 1.00 19.89 112 GLU A N 1
ATOM 913 C CA . GLU A 1 118 ? 22.527 -8.650 16.680 1.00 19.70 112 GLU A CA 1
ATOM 914 C C . GLU A 1 118 ? 21.065 -8.396 16.987 1.00 17.91 112 GLU A C 1
ATOM 915 O O . GLU A 1 118 ? 20.169 -8.841 16.230 1.00 18.77 112 GLU A O 1
ATOM 921 N N . ALA A 1 119 ? 20.813 -7.663 18.067 1.00 17.17 113 ALA A N 1
ATOM 922 C CA . ALA A 1 119 ? 19.455 -7.313 18.474 1.00 17.20 113 ALA A CA 1
ATOM 923 C C . ALA A 1 119 ? 18.855 -6.394 17.426 1.00 18.13 113 ALA A C 1
ATOM 924 O O . ALA A 1 119 ? 17.717 -6.593 17.013 1.00 17.51 113 ALA A O 1
ATOM 926 N N . SER A 1 120 ? 19.623 -5.396 16.993 1.00 17.49 114 SER A N 1
ATOM 927 C CA . SER A 1 120 ? 19.148 -4.496 15.936 1.00 18.31 114 SER A CA 1
ATOM 928 C C . SER A 1 120 ? 18.768 -5.288 14.680 1.00 18.46 114 SER A C 1
ATOM 929 O O . SER A 1 120 ? 17.730 -5.030 14.083 1.00 19.18 114 SER A O 1
ATOM 932 N N . ASP A 1 121 ? 19.588 -6.268 14.283 1.00 19.22 115 ASP A N 1
ATOM 933 C CA . ASP A 1 121 ? 19.330 -6.991 13.038 1.00 20.59 115 ASP A CA 1
ATOM 934 C C . ASP A 1 121 ? 18.089 -7.871 13.160 1.00 19.94 115 ASP A C 1
ATOM 935 O O . ASP A 1 121 ? 17.298 -7.997 12.202 1.00 20.58 115 ASP A O 1
ATOM 940 N N . LEU A 1 122 ? 17.929 -8.486 14.328 1.00 18.37 116 LEU A N 1
ATOM 941 C CA . LEU A 1 122 ? 16.742 -9.329 14.594 1.00 18.34 116 LEU A CA 1
ATOM 942 C C . LEU A 1 122 ? 15.473 -8.515 14.538 1.00 17.13 116 LEU A C 1
ATOM 943 O O . LEU A 1 122 ? 14.486 -8.911 13.879 1.00 16.32 116 LEU A O 1
ATOM 948 N N . PHE A 1 123 ? 15.476 -7.377 15.229 1.00 15.72 117 PHE A N 1
ATOM 949 C CA . PHE A 1 123 ? 14.277 -6.540 15.296 1.00 15.58 117 PHE A CA 1
ATOM 950 C C . PHE A 1 123 ? 13.952 -5.863 13.943 1.00 15.64 117 PHE A C 1
ATOM 951 O O . PHE A 1 123 ? 12.802 -5.725 13.597 1.00 15.34 117 PHE A O 1
ATOM 959 N N . THR A 1 124 ? 14.986 -5.504 13.199 1.00 16.04 118 THR A N 1
ATOM 960 C CA . THR A 1 124 ? 14.833 -4.842 11.903 1.00 16.20 118 THR A CA 1
ATOM 961 C C . THR A 1 124 ? 14.245 -5.855 10.931 1.00 15.45 118 THR A C 1
ATOM 962 O O . THR A 1 124 ? 13.343 -5.527 10.206 1.00 17.05 118 THR A O 1
ATOM 966 N N . ASP A 1 125 ? 14.736 -7.096 10.949 1.00 16.48 119 ASP A N 1
ATOM 967 C CA . ASP A 1 125 ? 14.105 -8.190 10.117 1.00 16.51 119 ASP A CA 1
ATOM 968 C C . ASP A 1 125 ? 12.615 -8.336 10.413 1.00 16.95 119 ASP A C 1
ATOM 969 O O . ASP A 1 125 ? 11.782 -8.373 9.478 1.00 16.98 119 ASP A O 1
ATOM 974 N N . GLN A 1 126 ? 12.253 -8.353 11.697 1.00 16.13 120 GLN A N 1
ATOM 975 C CA . GLN A 1 126 ? 10.876 -8.529 12.084 1.00 13.79 120 GLN A CA 1
ATOM 976 C C . GLN A 1 126 ? 10.052 -7.309 11.627 1.00 14.88 120 GLN A C 1
ATOM 977 O O . GLN A 1 126 ? 8.969 -7.460 11.137 1.00 14.76 120 GLN A O 1
ATOM 983 N N . LEU A 1 127 ? 10.607 -6.109 11.778 1.00 13.95 121 LEU A N 1
ATOM 984 C CA . LEU A 1 127 ? 9.883 -4.883 11.376 1.00 14.63 121 LEU A CA 1
ATOM 985 C C . LEU A 1 127 ? 9.584 -4.894 9.874 1.00 15.79 121 LEU A C 1
ATOM 986 O O . LEU A 1 127 ? 8.467 -4.552 9.450 1.00 15.33 121 LEU A O 1
ATOM 991 N N . LEU A 1 128 ? 10.554 -5.270 9.058 1.00 15.96 122 LEU A N 1
ATOM 992 C CA . LEU A 1 128 ? 10.373 -5.205 7.594 1.00 17.64 122 LEU A CA 1
ATOM 993 C C . LEU A 1 128 ? 9.299 -6.211 7.174 1.00 17.42 122 LEU A C 1
ATOM 994 O O . LEU A 1 128 ? 8.407 -5.906 6.336 1.00 17.44 122 LEU A O 1
ATOM 999 N N . LYS A 1 129 ? 9.328 -7.373 7.826 1.00 17.64 123 LYS A N 1
ATOM 1000 C CA . LYS A 1 129 ? 8.329 -8.424 7.559 1.00 17.88 123 LYS A CA 1
ATOM 1001 C C . LYS A 1 129 ? 6.932 -7.966 7.954 1.00 17.50 123 LYS A C 1
ATOM 1002 O O . LYS A 1 129 ? 5.965 -8.200 7.210 1.00 19.91 123 LYS A O 1
ATOM 1008 N N . ARG A 1 130 ? 6.814 -7.352 9.124 1.00 16.96 124 ARG A N 1
ATOM 1009 C CA . ARG A 1 130 ? 5.499 -6.906 9.628 1.00 16.84 124 ARG A CA 1
ATOM 1010 C C . ARG A 1 130 ? 4.982 -5.738 8.775 1.00 16.23 124 ARG A C 1
ATOM 1011 O O . ARG A 1 130 ? 3.784 -5.656 8.526 1.00 16.91 124 ARG A O 1
ATOM 1019 N N . LYS A 1 131 ? 5.843 -4.825 8.336 1.00 16.95 125 LYS A N 1
ATOM 1020 C CA . LYS A 1 131 ? 5.401 -3.737 7.400 1.00 17.25 125 LYS A CA 1
ATOM 1021 C C . LYS A 1 131 ? 4.865 -4.283 6.070 1.00 18.07 125 LYS A C 1
ATOM 1022 O O . LYS A 1 131 ? 3.874 -3.799 5.526 1.00 18.94 125 LYS A O 1
ATOM 1028 N N . ALA A 1 132 ? 5.498 -5.347 5.578 1.00 18.56 126 ALA A N 1
ATOM 1029 C CA . ALA A 1 132 ? 5.007 -6.006 4.347 1.00 18.58 126 ALA A CA 1
ATOM 1030 C C . ALA A 1 132 ? 3.648 -6.670 4.542 1.00 19.18 126 ALA A C 1
ATOM 1031 O O . ALA A 1 132 ? 2.741 -6.534 3.692 1.00 18.89 126 ALA A O 1
ATOM 1033 N N . LYS A 1 133 ? 3.463 -7.320 5.691 1.00 18.88 127 LYS A N 1
ATOM 1034 C CA . LYS A 1 133 ? 2.165 -7.936 6.015 1.00 19.34 127 LYS A CA 1
ATOM 1035 C C . LYS A 1 133 ? 1.098 -6.863 6.127 1.00 18.78 127 LYS A C 1
ATOM 1036 O O . LYS A 1 133 ? -0.018 -7.024 5.662 1.00 18.25 127 LYS A O 1
ATOM 1042 N N . LEU A 1 134 ? 1.465 -5.751 6.732 1.00 18.60 128 LEU A N 1
ATOM 1043 C CA . LEU A 1 134 ? 0.536 -4.652 6.899 1.00 17.98 128 LEU A CA 1
ATOM 1044 C C . LEU A 1 134 ? 0.108 -4.110 5.529 1.00 19.00 128 LEU A C 1
ATOM 1045 O O . LEU A 1 134 ? -1.076 -3.794 5.277 1.00 19.30 128 LEU A O 1
ATOM 1050 N N . SER A 1 135 ? 1.066 -4.011 4.606 1.00 19.52 129 SER A N 1
ATOM 1051 C CA . SER A 1 135 ? 0.755 -3.590 3.220 1.00 20.93 129 SER A CA 1
ATOM 1052 C C . SER A 1 135 ? -0.260 -4.508 2.570 1.00 19.70 129 SER A C 1
ATOM 1053 O O . SER A 1 135 ? -1.187 -4.058 1.908 1.00 19.23 129 SER A O 1
ATOM 1056 N N . ASP A 1 136 ? -0.111 -5.797 2.790 1.00 19.58 130 ASP A N 1
ATOM 1057 C CA . ASP A 1 136 ? -1.038 -6.793 2.276 1.00 19.89 130 ASP A CA 1
ATOM 1058 C C . ASP A 1 136 ? -2.441 -6.627 2.882 1.00 18.51 130 ASP A C 1
ATOM 1059 O O . ASP A 1 136 ? -3.442 -6.678 2.158 1.00 18.14 130 ASP A O 1
ATOM 1064 N N . LEU A 1 137 ? -2.504 -6.430 4.202 1.00 17.73 131 LEU A N 1
ATOM 1065 C CA . LEU A 1 137 ? -3.807 -6.214 4.867 1.00 16.66 131 LEU A CA 1
ATOM 1066 C C . LEU A 1 137 ? -4.464 -4.943 4.375 1.00 16.69 131 LEU A C 1
ATOM 1067 O O . LEU A 1 137 ? -5.683 -4.916 4.195 1.00 16.84 131 LEU A O 1
ATOM 1072 N N . GLN A 1 138 ? -3.670 -3.883 4.191 1.00 16.76 132 GLN A N 1
ATOM 1073 C CA . GLN A 1 138 ? -4.201 -2.612 3.706 1.00 19.35 132 GLN A CA 1
ATOM 1074 C C . GLN A 1 138 ? -4.833 -2.790 2.318 1.00 19.08 132 GLN A C 1
ATOM 1075 O O . GLN A 1 138 ? -5.886 -2.181 2.000 1.00 19.40 132 GLN A O 1
ATOM 1081 N N . GLY A 1 139 ? -4.184 -3.583 1.455 1.00 18.63 133 GLY A N 1
ATOM 1082 C CA . GLY A 1 139 ? -4.746 -3.923 0.142 1.00 19.43 133 GLY A CA 1
ATOM 1083 C C . GLY A 1 139 ? -6.093 -4.640 0.211 1.00 18.14 133 GLY A C 1
ATOM 1084 O O . GLY A 1 139 ? -7.035 -4.331 -0.517 1.00 18.87 133 GLY A 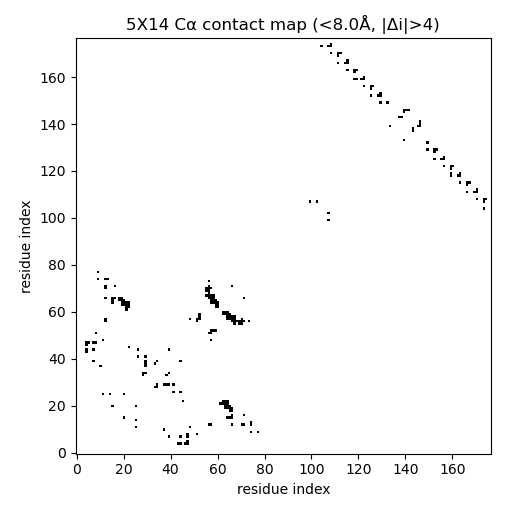O 1
ATOM 1085 N N . SER A 1 140 ? -6.202 -5.595 1.131 1.00 17.76 134 SER A N 1
ATOM 1086 C CA A SER A 1 140 ? -7.440 -6.346 1.314 0.50 17.01 134 SER A CA 1
ATOM 1087 C CA B SER A 1 140 ? -7.453 -6.326 1.286 0.50 17.68 134 SER A CA 1
ATOM 1088 C C . SER A 1 140 ? -8.540 -5.424 1.833 1.00 16.61 134 SER A C 1
ATOM 1089 O O . SER A 1 140 ? -9.701 -5.542 1.448 1.00 17.66 134 SER A O 1
ATOM 1094 N N . TYR A 1 141 ? -8.145 -4.552 2.755 1.00 17.96 135 TYR A N 1
ATOM 1095 C CA . TYR A 1 141 ? -9.064 -3.561 3.318 1.00 17.94 135 TYR A CA 1
ATOM 1096 C C . TYR A 1 141 ? -9.588 -2.619 2.212 1.00 18.47 135 TYR A C 1
ATOM 1097 O O . TYR A 1 141 ? -10.799 -2.383 2.075 1.00 18.48 135 TYR A O 1
ATOM 1106 N N . GLU A 1 142 ? -8.702 -2.094 1.375 1.00 19.03 136 GLU A N 1
ATOM 1107 C CA . GLU A 1 142 ? -9.150 -1.225 0.301 1.00 19.34 136 GLU A CA 1
ATOM 1108 C C . GLU A 1 142 ? -10.066 -1.951 -0.712 1.00 19.98 136 GLU A C 1
ATOM 1109 O O . GLU A 1 142 ? -11.033 -1.390 -1.259 1.00 18.93 136 GLU A O 1
ATOM 1115 N N . LYS A 1 143 ? -9.804 -3.229 -0.901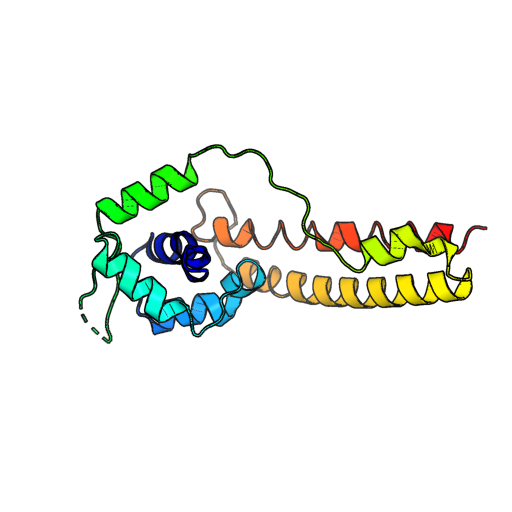 1.00 19.12 137 LYS A N 1
ATOM 1116 C CA . LYS A 1 143 ? -10.658 -4.014 -1.783 1.00 19.48 137 LYS A CA 1
ATOM 1117 C C . LYS A 1 143 ? -12.090 -4.129 -1.202 1.00 19.25 137 LYS A C 1
ATOM 1118 O O . LYS A 1 143 ? -13.087 -3.954 -1.906 1.00 19.01 137 LYS A O 1
ATOM 1124 N N . LEU A 1 144 ? -12.176 -4.431 0.089 1.00 19.46 138 LEU A N 1
ATOM 1125 C CA . LEU A 1 144 ? -13.473 -4.528 0.749 1.00 19.87 138 LEU A CA 1
ATOM 1126 C C . LEU A 1 144 ? -14.197 -3.193 0.658 1.00 19.74 138 LEU A C 1
ATOM 1127 O O . LEU A 1 144 ? -15.396 -3.159 0.415 1.00 20.70 138 LEU A O 1
ATOM 1132 N N . MET A 1 145 ? -13.457 -2.113 0.889 1.00 19.00 139 MET A N 1
ATOM 1133 C CA . MET A 1 145 ? -14.065 -0.794 0.998 1.00 20.01 139 MET A CA 1
ATOM 1134 C C . MET A 1 145 ? -14.387 -0.213 -0.345 1.00 20.25 139 MET A C 1
ATOM 1135 O O . MET A 1 145 ? -15.062 0.798 -0.416 1.00 21.53 139 MET A O 1
ATOM 1140 N N . ALA A 1 146 ? -13.941 -0.847 -1.427 1.00 21.19 140 ALA A N 1
ATOM 1141 C CA . ALA A 1 146 ? -14.366 -0.434 -2.785 1.00 23.23 140 ALA A CA 1
ATOM 1142 C C . ALA A 1 146 ? -15.843 -0.669 -3.101 1.00 26.44 140 ALA A C 1
ATOM 1143 O O . ALA A 1 146 ? -16.367 -0.197 -4.126 1.00 27.90 140 ALA A O 1
ATOM 1145 N N . SER A 1 147 ? -16.555 -1.357 -2.220 1.00 28.47 141 SER A N 1
ATOM 1146 C CA . SER A 1 147 ? -18.024 -1.463 -2.348 1.00 31.11 141 SER A CA 1
ATOM 1147 C C . SER A 1 147 ? -18.724 -0.088 -2.318 1.00 33.07 141 SER A C 1
ATOM 1148 O O . SER A 1 147 ? -18.200 0.872 -1.741 1.00 32.24 141 SER A O 1
ATOM 1151 N N . ALA A 1 148 ? -19.916 -0.009 -2.917 1.00 35.57 142 ALA A N 1
ATOM 1152 C CA . ALA A 1 148 ? -20.641 1.260 -3.035 1.00 37.79 142 ALA A CA 1
ATOM 1153 C C . ALA A 1 148 ? -21.251 1.729 -1.709 1.00 39.68 142 ALA A C 1
ATOM 1154 O O . ALA A 1 148 ? -21.099 2.919 -1.333 1.00 42.39 142 ALA A O 1
ATOM 1156 N N . GLU A 1 149 ? -21.924 0.808 -1.007 1.00 39.02 143 GLU A N 1
ATOM 1157 C CA . GLU A 1 149 ? -22.639 1.115 0.233 1.00 38.89 143 GLU A CA 1
ATOM 1158 C C . GLU A 1 149 ? -21.678 1.510 1.350 1.00 37.30 143 GLU A C 1
ATOM 1159 O O . GLU A 1 149 ? -20.728 0.742 1.650 1.00 36.37 143 GLU A O 1
ATOM 1161 N N . PRO A 1 150 ? -21.913 2.681 1.986 1.00 35.48 144 PRO A N 1
ATOM 1162 C CA . PRO A 1 150 ? -21.014 3.058 3.077 1.00 34.29 144 PRO A CA 1
ATOM 1163 C C . PRO A 1 150 ? -21.033 2.028 4.236 1.00 31.40 144 PRO A C 1
ATOM 1164 O O . PRO A 1 150 ? -22.049 1.358 4.460 1.00 29.92 144 PRO A O 1
ATOM 1168 N N . MET A 1 151 ? -19.914 1.894 4.944 1.00 28.97 145 MET A N 1
ATOM 1169 C CA . MET A 1 151 ? -19.814 0.881 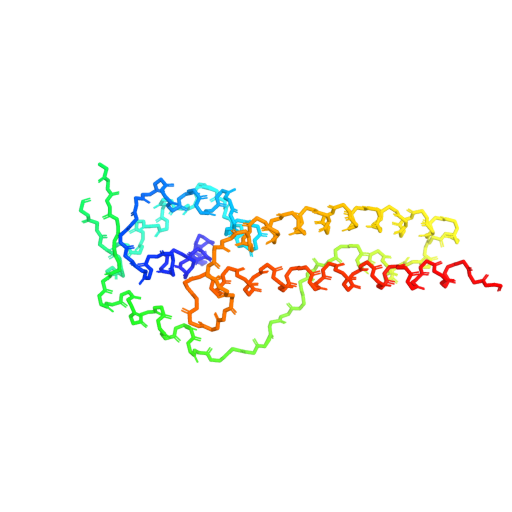6.002 1.00 27.18 145 MET A CA 1
ATOM 1170 C C . MET A 1 151 ? -20.575 1.321 7.256 1.00 26.46 145 MET A C 1
ATOM 1171 O O . MET A 1 151 ? -20.502 2.470 7.669 1.00 27.36 145 MET A O 1
ATOM 1176 N N . SER A 1 152 ? -21.311 0.390 7.841 1.00 23.87 146 SER A N 1
ATOM 1177 C CA . SER A 1 152 ? -21.980 0.590 9.089 1.00 23.36 146 SER A CA 1
ATOM 1178 C C . SER A 1 152 ? -22.361 -0.763 9.678 1.00 21.84 146 SER A C 1
ATOM 1179 O O . SER A 1 152 ? -22.215 -1.808 9.021 1.00 20.40 146 SER A O 1
ATOM 1182 N N . PHE A 1 153 ? -22.875 -0.733 10.901 1.00 22.17 147 PHE A N 1
ATOM 1183 C CA . PHE A 1 153 ? -23.406 -1.940 11.541 1.00 21.16 147 PHE A CA 1
ATOM 1184 C C . PHE A 1 153 ? -24.361 -2.741 10.643 1.00 21.94 147 PHE A C 1
ATOM 1185 O O . PHE A 1 153 ? -24.291 -3.956 10.624 1.00 20.92 147 PHE A O 1
ATOM 1193 N N . SER A 1 154 ? -25.230 -2.052 9.892 1.00 23.34 148 SER A N 1
ATOM 1194 C CA . SER A 1 154 ? -26.199 -2.705 9.042 1.00 24.98 148 SER A CA 1
ATOM 1195 C C . SER A 1 154 ? -25.654 -3.220 7.723 1.00 24.19 148 SER A C 1
ATOM 1196 O O . SER A 1 154 ? -26.391 -3.856 6.992 1.00 25.32 148 SER A O 1
ATOM 1199 N N . SER A 1 155 ? -24.397 -2.930 7.364 1.00 21.89 149 SER A N 1
ATOM 1200 C CA . SER A 1 155 ? -23.851 -3.390 6.099 1.00 22.05 149 SER A CA 1
ATOM 1201 C C . SER A 1 155 ? -23.720 -4.915 6.131 1.00 22.50 149 SER A C 1
ATOM 1202 O O . SER A 1 155 ? -23.253 -5.465 7.130 1.00 21.25 149 SER A O 1
ATOM 1205 N N . PRO A 1 156 ? -24.052 -5.611 5.016 1.00 24.30 150 PRO A N 1
ATOM 1206 C CA . PRO A 1 156 ? -23.779 -7.055 4.893 1.00 24.29 150 PRO A CA 1
ATOM 1207 C C . PRO A 1 156 ? -22.342 -7.433 5.103 1.00 23.21 150 PRO A C 1
ATOM 1208 O O . PRO A 1 156 ? -22.070 -8.550 5.526 1.00 22.70 150 PRO A O 1
ATOM 1212 N N . ASP A 1 157 ? -21.427 -6.510 4.804 1.00 22.07 151 ASP A N 1
ATOM 1213 C CA . ASP A 1 157 ? -19.998 -6.732 4.945 1.00 21.85 151 ASP A CA 1
ATOM 1214 C C . ASP A 1 157 ? -19.421 -6.319 6.320 1.00 18.94 151 ASP A C 1
ATOM 1215 O O . ASP A 1 157 ? -18.182 -6.305 6.500 1.00 18.49 151 ASP A O 1
ATOM 1220 N N . PHE A 1 158 ? -20.275 -5.996 7.297 1.00 18.05 152 PHE A N 1
ATOM 1221 C CA . PHE A 1 158 ? -19.740 -5.488 8.590 1.00 16.79 152 PHE A CA 1
ATOM 1222 C C . PHE A 1 158 ? -18.827 -6.508 9.269 1.00 14.86 152 PHE A C 1
ATOM 1223 O O . PHE A 1 158 ? -17.757 -6.150 9.789 1.00 15.00 152 PHE A O 1
ATOM 1231 N N . GLY A 1 159 ? -19.187 -7.788 9.268 1.00 15.88 153 GLY A N 1
ATOM 1232 C CA . GLY A 1 159 ? -18.302 -8.760 9.890 1.00 15.55 153 GLY A CA 1
ATOM 1233 C C . GLY A 1 159 ? -16.913 -8.884 9.262 1.00 15.25 153 GLY A C 1
ATOM 1234 O O . GLY A 1 159 ? -15.886 -9.058 9.946 1.00 15.44 153 GLY A O 1
ATOM 1235 N N . HIS A 1 160 ? -16.886 -8.808 7.919 1.00 16.27 154 HIS A N 1
ATOM 1236 C CA . HIS A 1 160 ? -15.618 -8.806 7.207 1.00 15.42 154 HIS A CA 1
ATOM 1237 C C . HIS A 1 160 ? -14.779 -7.574 7.578 1.00 14.30 154 HIS A C 1
ATOM 1238 O O . HIS A 1 160 ? -13.581 -7.660 7.823 1.00 15.39 154 HIS A O 1
ATOM 1245 N N . TYR A 1 161 ? -15.434 -6.426 7.617 1.00 14.53 155 TYR A N 1
ATOM 1246 C CA . TYR A 1 161 ? -14.800 -5.179 8.111 1.00 14.88 155 TYR A CA 1
ATOM 1247 C C . TYR A 1 161 ? -14.212 -5.333 9.493 1.00 13.41 155 TYR A C 1
ATOM 1248 O O . TYR A 1 161 ? -13.067 -4.877 9.788 1.00 15.11 155 TYR A O 1
ATOM 1257 N N . LEU A 1 162 ? -14.960 -6.005 10.383 1.00 14.37 156 LEU A N 1
ATOM 1258 C CA . LEU A 1 162 ? -14.466 -6.210 11.742 1.00 14.23 156 LEU A CA 1
ATOM 1259 C C . LEU A 1 162 ? -13.180 -7.008 11.754 1.00 14.28 156 LEU A C 1
ATOM 1260 O O . LEU A 1 162 ? -12.178 -6.621 12.379 1.00 13.07 156 LEU A O 1
ATOM 1265 N N . VAL A 1 163 ? -13.139 -8.123 11.038 1.00 13.80 157 VAL A N 1
ATOM 1266 C CA A VAL A 1 163 ? -11.902 -8.939 11.057 0.50 13.75 157 VAL A CA 1
ATOM 1267 C CA B VAL A 1 163 ? -11.910 -8.947 11.037 0.50 14.37 157 VAL A CA 1
ATOM 1268 C C . VAL A 1 163 ? -10.711 -8.211 10.395 1.00 14.21 157 VAL A C 1
ATOM 1269 O O . VAL A 1 163 ? -9.599 -8.329 10.880 1.00 16.61 157 VAL A O 1
ATOM 1276 N N . LEU A 1 164 ? -10.970 -7.464 9.333 1.00 15.12 158 LEU A N 1
ATOM 1277 C CA . LEU A 1 164 ? -9.905 -6.805 8.614 1.00 16.55 158 LEU A CA 1
ATOM 1278 C C . LEU A 1 164 ? -9.384 -5.646 9.404 1.00 16.13 158 LEU A C 1
ATOM 1279 O O . LEU A 1 164 ? -8.163 -5.473 9.511 1.00 15.38 158 LEU A O 1
ATOM 1284 N N . THR A 1 165 ? -10.260 -4.841 9.970 1.00 15.25 159 THR A N 1
ATOM 1285 C CA . THR A 1 165 ? -9.760 -3.705 10.801 1.00 15.06 159 THR A CA 1
ATOM 1286 C C 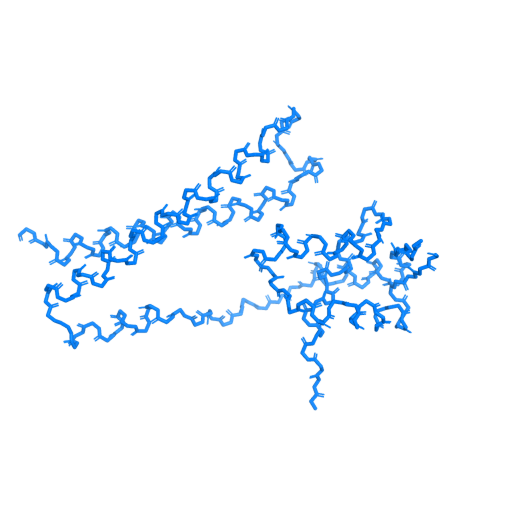. THR A 1 165 ? -9.035 -4.188 12.049 1.00 14.14 159 THR A C 1
ATOM 1287 O O . THR A 1 165 ? -7.995 -3.589 12.454 1.00 15.25 159 THR A O 1
ATOM 1291 N N . LYS A 1 166 ? -9.497 -5.266 12.669 1.00 15.03 160 LYS A N 1
ATOM 1292 C CA . LYS A 1 166 ? -8.778 -5.833 13.792 1.00 14.25 160 LYS A CA 1
ATOM 1293 C C . LYS A 1 166 ? -7.338 -6.224 13.399 1.00 13.49 160 LYS A C 1
ATOM 1294 O O . LYS A 1 166 ? -6.377 -5.899 14.082 1.00 14.74 160 LYS A O 1
ATOM 1300 N N . ALA A 1 167 ? -7.211 -6.870 12.250 1.00 13.64 161 ALA A N 1
ATOM 1301 C CA . ALA A 1 167 ? -5.893 -7.361 11.794 1.00 13.07 161 ALA A CA 1
ATOM 1302 C C . ALA A 1 167 ? -4.978 -6.174 11.480 1.00 14.02 161 ALA A C 1
ATOM 1303 O O . ALA A 1 167 ? -3.797 -6.198 11.785 1.00 15.46 161 ALA A O 1
ATOM 1305 N N . LEU A 1 168 ? -5.544 -5.142 10.864 1.00 13.70 162 LEU A N 1
ATOM 1306 C CA . LEU A 1 168 ? -4.774 -3.938 10.517 1.00 14.69 162 LEU A CA 1
ATOM 1307 C C . LEU A 1 168 ? -4.285 -3.275 11.737 1.00 15.50 162 LEU A C 1
ATOM 1308 O O . LEU A 1 168 ? -3.099 -2.913 11.804 1.00 16.41 162 LEU A O 1
ATOM 1313 N N . GLU A 1 169 ? -5.167 -3.085 12.727 1.00 16.42 163 GLU A N 1
ATOM 1314 C CA A GLU A 1 169 ? -4.795 -2.437 14.005 0.50 16.59 163 GLU A CA 1
ATOM 1315 C CA B GLU A 1 169 ? -4.720 -2.400 13.939 0.50 16.53 163 GLU A CA 1
ATOM 1316 C C . GLU A 1 169 ? -3.712 -3.257 14.694 1.00 16.18 163 GLU A C 1
ATOM 1317 O O . GLU A 1 169 ? -2.743 -2.714 15.249 1.00 16.60 163 GLU A O 1
ATOM 1328 N N . ARG A 1 170 ? -3.893 -4.568 14.666 1.00 16.75 164 ARG A N 1
ATOM 1329 C CA . ARG A 1 170 ? -2.928 -5.530 15.308 1.00 16.33 164 ARG A CA 1
ATOM 1330 C C . ARG A 1 170 ? -1.509 -5.370 14.747 1.00 16.47 164 ARG A C 1
ATOM 1331 O O . ARG A 1 170 ? -0.486 -5.220 15.491 1.00 16.18 164 ARG A O 1
ATOM 1339 N N . GLU A 1 171 ? -1.425 -5.376 13.433 1.00 16.05 165 GLU A N 1
ATOM 1340 C CA . GLU A 1 171 ? -0.115 -5.310 12.784 1.00 16.42 165 GLU A CA 1
ATOM 1341 C C . GLU A 1 171 ? 0.451 -3.919 12.884 1.00 15.92 165 GLU A C 1
ATOM 1342 O O . GLU A 1 171 ? 1.663 -3.762 13.078 1.00 15.80 165 GLU A O 1
ATOM 1348 N N . LYS A 1 172 ? -0.397 -2.891 12.737 1.00 15.69 166 LYS A N 1
ATOM 1349 C CA . LYS A 1 172 ? 0.095 -1.504 12.963 1.00 18.25 166 LYS A CA 1
ATOM 1350 C C . LYS A 1 172 ? 0.701 -1.364 14.336 1.00 17.51 166 LYS A C 1
ATOM 1351 O O . LYS A 1 172 ? 1.758 -0.753 14.526 1.00 16.43 166 LYS A O 1
ATOM 1357 N N . ASN A 1 173 ? 0.017 -1.899 15.338 1.00 16.94 167 ASN A N 1
ATOM 1358 C CA . ASN A 1 173 ? 0.519 -1.838 16.704 1.00 17.76 167 ASN A CA 1
ATOM 1359 C C . ASN A 1 173 ? 1.848 -2.615 16.879 1.00 15.71 167 ASN A C 1
ATOM 1360 O O . ASN A 1 173 ? 2.791 -2.120 17.574 1.00 16.81 167 ASN A O 1
ATOM 1365 N N . TYR A 1 174 ? 1.987 -3.731 16.187 1.00 14.49 168 TYR A N 1
ATOM 1366 C CA . TYR A 1 174 ? 3.237 -4.510 16.239 1.00 13.95 168 TYR A CA 1
ATOM 1367 C C . TYR A 1 174 ? 4.405 -3.723 15.635 1.00 14.73 168 TYR A C 1
ATOM 1368 O O . TYR A 1 174 ? 5.534 -3.670 16.180 1.00 14.54 168 TYR A O 1
ATOM 1377 N N . VAL A 1 175 ? 4.128 -3.071 14.504 1.00 13.31 169 VAL A N 1
ATOM 1378 C CA . VAL A 1 175 ? 5.085 -2.255 13.811 1.00 14.25 169 VAL A CA 1
ATOM 1379 C C . VAL A 1 175 ? 5.521 -1.124 14.712 1.00 14.06 169 VAL A C 1
ATOM 1380 O O . VAL A 1 175 ? 6.749 -0.849 14.841 1.00 14.80 169 VAL A O 1
ATOM 1384 N N . SER A 1 176 ? 4.546 -0.404 15.298 1.00 15.07 170 SER A N 1
ATOM 1385 C CA A SER A 1 176 ? 4.853 0.724 16.184 0.50 15.90 170 SER A CA 1
ATOM 1386 C CA B SER A 1 176 ? 4.823 0.724 16.195 0.50 16.52 170 SER A CA 1
ATOM 1387 C C . SER A 1 176 ? 5.704 0.309 17.372 1.00 16.41 170 SER A C 1
ATOM 1388 O O . SER A 1 176 ? 6.677 0.995 17.733 1.00 17.43 170 SER A O 1
ATOM 1393 N N . TRP A 1 177 ? 5.352 -0.802 17.984 1.00 15.64 171 TRP A N 1
ATOM 1394 C CA . TRP A 1 177 ? 6.153 -1.376 19.069 1.00 14.62 171 TRP A CA 1
ATOM 1395 C C . TRP A 1 177 ? 7.585 -1.729 18.645 1.00 14.25 171 TRP A C 1
ATOM 1396 O O . TRP A 1 177 ? 8.567 -1.305 19.276 1.00 14.87 171 TRP A O 1
ATOM 1407 N N . LEU A 1 178 ? 7.719 -2.392 17.500 1.00 13.87 172 LEU A N 1
ATOM 1408 C CA . LEU A 1 178 ? 9.061 -2.689 17.010 1.00 14.03 172 LEU A CA 1
ATOM 1409 C C . LEU A 1 178 ? 9.934 -1.427 16.761 1.00 13.97 172 LEU A C 1
ATOM 1410 O O . LEU A 1 178 ?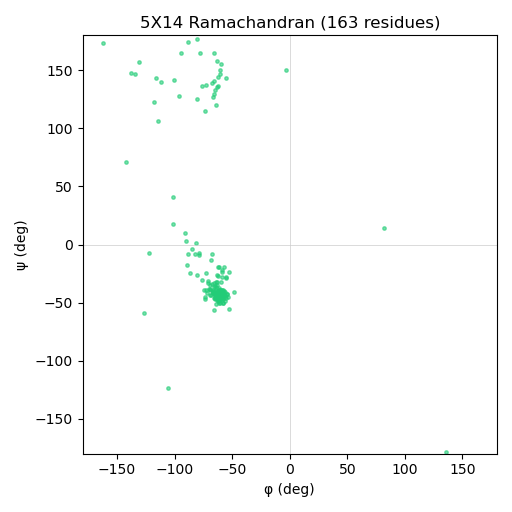 11.105 -1.427 17.033 1.00 16.02 172 LEU A O 1
ATOM 1415 N N . GLU A 1 179 ? 9.317 -0.368 16.222 1.00 14.75 173 GLU A N 1
ATOM 1416 C CA . GLU A 1 179 ? 10.008 0.876 15.965 1.00 15.12 173 GLU A CA 1
ATOM 1417 C C . GLU A 1 179 ? 10.473 1.449 17.281 1.00 16.08 173 GLU A C 1
ATOM 1418 O O . GLU A 1 179 ? 11.606 1.946 17.396 1.00 14.80 173 GLU A O 1
ATOM 1424 N N . SER A 1 180 ? 9.622 1.370 18.301 1.00 15.85 174 SER A N 1
ATOM 1425 C CA A SER A 1 180 ? 9.958 1.907 19.631 0.50 17.20 174 SER A CA 1
ATOM 1426 C CA B SER A 1 180 ? 10.002 1.943 19.605 0.50 16.43 174 SER A CA 1
ATOM 1427 C C . SER A 1 180 ? 11.180 1.183 20.218 1.00 16.79 174 SER A C 1
ATOM 1428 O O . SER A 1 180 ? 12.067 1.795 20.834 1.00 17.23 174 SER A O 1
ATOM 1433 N N . ILE A 1 181 ? 11.225 -0.117 20.040 1.00 15.54 175 ILE A N 1
ATOM 1434 C CA . ILE A 1 181 ? 12.315 -0.936 20.579 1.00 16.04 175 ILE A CA 1
ATOM 1435 C C . ILE A 1 181 ? 13.612 -0.701 19.803 1.00 15.22 175 ILE A C 1
ATOM 1436 O O . ILE A 1 181 ? 14.704 -0.586 20.372 1.00 16.77 175 ILE A O 1
ATOM 1441 N N . LEU A 1 182 ? 13.497 -0.606 18.479 1.00 15.61 176 LEU A N 1
ATOM 1442 C CA . LEU A 1 182 ? 14.648 -0.268 17.644 1.00 15.93 176 LEU A CA 1
ATOM 1443 C C . LEU A 1 182 ? 15.251 1.080 18.086 1.00 16.31 176 LEU A C 1
ATOM 1444 O O . LEU A 1 182 ? 16.465 1.212 18.145 1.00 18.94 176 LEU A O 1
ATOM 1449 N N . ALA A 1 183 ? 14.395 2.058 18.423 1.00 16.81 177 ALA A N 1
ATOM 1450 C CA . ALA A 1 183 ? 14.901 3.369 18.903 1.00 18.94 177 ALA A CA 1
ATOM 1451 C C . ALA A 1 183 ? 15.614 3.223 20.241 1.00 19.96 177 ALA A C 1
ATOM 1452 O O . ALA A 1 183 ? 16.583 3.940 20.505 1.00 19.95 177 ALA A O 1
ATOM 1454 N N . MET A 1 184 ? 15.178 2.315 21.087 1.00 20.11 178 MET A N 1
ATOM 1455 C CA . MET A 1 184 ? 15.891 2.023 22.324 1.00 21.67 178 MET A CA 1
ATOM 1456 C C . MET A 1 184 ? 17.149 1.285 22.086 1.00 21.34 178 MET A C 1
ATOM 1457 O O . MET A 1 184 ? 18.137 1.526 22.792 1.00 23.65 178 MET A O 1
ATOM 1462 N N . ILE A 1 185 ? 17.159 0.347 21.149 1.00 21.22 179 ILE A N 1
ATOM 1463 C CA . ILE A 1 185 ? 18.408 -0.372 20.804 1.00 21.51 179 ILE A CA 1
ATOM 1464 C C . ILE A 1 185 ? 19.401 0.667 20.248 1.00 23.42 179 ILE A C 1
ATOM 1465 O O . ILE A 1 185 ? 20.587 0.622 20.607 1.00 24.05 179 ILE A O 1
ATOM 1470 N N . ASP A 1 186 ? 18.869 1.671 19.518 1.00 23.65 180 ASP A N 1
ATOM 1471 C CA . ASP A 1 186 ? 19.669 2.773 18.919 1.00 25.44 180 ASP A CA 1
ATOM 1472 C C . ASP A 1 186 ? 19.595 4.097 19.725 1.00 27.39 180 ASP A C 1
ATOM 1473 O O . ASP A 1 186 ? 19.444 5.210 19.171 1.00 27.39 180 ASP A O 1
ATOM 1478 N N . GLU A 1 187 ? 19.640 3.979 21.040 1.00 29.39 181 GLU A N 1
ATOM 1479 C CA . GLU A 1 187 ? 19.533 5.159 21.928 1.00 31.30 181 GLU A CA 1
ATOM 1480 C C . GLU A 1 187 ? 20.589 6.225 21.602 1.00 31.92 181 GLU A C 1
ATOM 1481 O O . GLU A 1 187 ? 21.755 5.885 21.239 1.00 32.97 181 GLU A O 1
ATOM 1487 N N . ASP A 1 188 ? 20.204 7.512 21.710 1.00 31.26 182 ASP A N 1
ATOM 1488 C CA . ASP A 1 188 ? 21.146 8.627 21.526 1.00 31.53 182 ASP A CA 1
ATOM 1489 C C . ASP A 1 188 ? 22.333 8.476 22.453 1.00 31.97 182 ASP A C 1
ATOM 1490 O O . ASP A 1 188 ? 22.161 7.975 23.567 1.00 32.50 182 ASP A O 1
#

CATH classification: 1.10.10.10

InterPro domains:
  IPR005149 Transcription regulator PadR, N-terminal [PF03551] (8-81)
  IPR018309 Transcription regulator PadR, C-terminal [PF10400] (94-179)
  IPR036388 Winged helix-like DNA-binding domain superfamily [G3DSA:1.10.10.10] (1-92)
  IPR036390 Winged helix DNA-binding domain superfamily [SSF46785] (4-181)

Radius of gyration: 20.74 Å; Cα contacts (8 Å, |Δi|>4): 142; chains: 1; bounding box: 58×46×36 Å

Organism: Bacillus spizizenii (strain ATCC 23059 / NRRL B-14472 / W23) (NCBI:txid655816)

Sequence (177 aa):
AKDPMRVLKYAILGLLRKKGELSGYDITSYFKEELGQFWSAKHHSQIYPELKKLTDEGFITTFRKKMYTTLTDSGKQELHDWLIRHQQPIIPETVKDEEFMLKAYFISSLSRQEASDLFTDQLLKRKAKLSDLQGSSYEKLMASAEPMSFSSPDFGHYLVVLTKALEEREKNYVSSWLESSILAMIDED

B-factor: mean 26.16, std 9.57, range [11.32, 65.63]

Secondary structure (DSSP, 8-state):
---GGGGGHHHHHHHTTTS-EEHHHHHHHHHTHHHHHS---GGGHHHHHHHHHHTTSEEE---EEEE-HHHHHHHHHHHH------PPPP-HHHHHHHTGGGS-HHHHHHHHHHHHHHHHHHHHHHHHHHHHHHTSSSPPSTTSTTHHHHHHHHHHHHHHHHHHHHHHHHHHHHT--

Foldseek 3Di:
DDDPLCLCQLVVLVVQVVHKDQLVRSLVCQVPLCCVPRHDPSVSSVVSVVVCCVVQQWDWDVTIIHGDPNVVVVNVCVVPDDDPDDDDDDDPLVVCVVVCVVDDLVRSLVSLVVVLVVLVVVLVVLVVVLVVLCPDDDHDDPPDPCNVVVVVSVVVNVVSVVVNVVSVVVSCVSVDD

Nearest PDB structures (foldseek):
  5x13-assembly1_A  TM=1.004E+00  e=1.157E-24  Bacillus spizizenii str. W23
  5x12-assembly1_A-2  TM=1.001E+00  e=1.990E-24  Bacillus spizizenii str. W23
  5y8t-assembly2_B  TM=9.796E-01  e=6.945E-22  Bacillus spizizenii str. W23
  7cbv-assembly1_A-3  TM=9.895E-01  e=5.449E-21  Bacillus subtilis
  5x11-assembly2_E  TM=9.274E-01  e=2.843E-21  Bacillus spizizenii str. W23

Solvent-accessible surface area: 12598 Å² total; per-residue (Å²): 162,160,51,93,31,125,77,0,37,44,16,0,0,13,28,3,133,135,36,66,31,15,6,170,50,0,21,35,84,2,141,80,71,19,18,146,102,107,88,12,158,83,95,30,1,114,51,6,1,129,79,1,28,98,95,34,28,2,68,100,188,129,101,48,8,44,18,36,120,56,0,115,101,46,14,90,61,93,114,106,114,180,118,119,164,117,95,133,129,199,49,133,14,73,103,103,16,173,111,61,111,100,65,61,152,118,91,4,30,82,36,2,51,63,26,18,108,122,50,94,57,82,31,75,103,20,63,37,55,50,100,169,19,73,86,53,110,62,118,44,57,168,99,16,102,51,50,43,50,55,89,53,16,33,136,13,7,107,109,4,89,104,33,12,59,87,0,77,65,39,30,66,135,19,116,112,205